Protein AF-0000000066775787 (afdb_homodimer)

Organism: Klebsiella pneumoniae subsp. pneumoniae (strain HS11286) (NCBI:txid1125630)

Foldseek 3Di:
DPPPPPLPAQEDDPDDWQEKEAAQFDHDHPVRINTDDPVSQCVQPKDWAWADDPVDPDTKIFIFHQVLSVCVSRRFDAQWKWWAAPVRQTDIGGPVCSVVFRKGFTCDIPPHGDDLVRLDNTWIDTNCVPDVVCVDPNNNSVGHGRTHYIYGD/DPPPPPLPAQEDDPDDWQEKEAAQFDHDHPVRINTDDPVSQCVQPKDWAWADDPVDPDTKIFIFHQVLSVCVSRRFDAQWKWWAAPVRQTDIGGPVCSVVFRKGFTCDIPPHGDDLVRLDNTWIDTNCVPDVVCVDDNNNSVGHGRTHYIYGD

pLDDT: mean 94.85, std 12.2, range [31.34, 98.94]

Structure (mmCIF, N/CA/C/O backbone):
data_AF-0000000066775787-model_v1
#
loop_
_entity.id
_entity.type
_entity.pdbx_description
1 polymer 'Oxidoreductase molybdopterin-binding domain-containing protein'
#
loop_
_atom_site.group_PDB
_atom_site.id
_atom_site.type_symbol
_atom_site.label_atom_id
_atom_site.label_alt_id
_atom_site.label_comp_id
_atom_site.label_asym_id
_atom_site.label_entity_id
_atom_site.label_seq_id
_atom_site.pdbx_PDB_ins_code
_atom_site.Cartn_x
_atom_site.Cartn_y
_atom_site.Cartn_z
_atom_site.occupancy
_atom_site.B_iso_or_equiv
_atom_site.auth_seq_id
_atom_site.auth_comp_id
_atom_site.auth_asym_id
_atom_site.auth_atom_id
_atom_site.pdbx_PDB_model_num
ATOM 1 N N . MET A 1 1 ? -12.773 33.594 37.312 1 31.34 1 MET A N 1
ATOM 2 C CA . MET A 1 1 ? -13.281 32.875 36.156 1 31.34 1 MET A CA 1
ATOM 3 C C . MET A 1 1 ? -12.164 32.625 35.156 1 31.34 1 MET A C 1
ATOM 5 O O . MET A 1 1 ? -11.5 33.562 34.719 1 31.34 1 MET A O 1
ATOM 9 N N . LEU A 1 2 ? -11.477 31.531 35.094 1 38.22 2 LEU A N 1
ATOM 10 C CA . LEU A 1 2 ? -10.336 31.281 34.219 1 38.22 2 LEU A CA 1
ATOM 11 C C . LEU A 1 2 ? -10.703 31.562 32.75 1 38.22 2 LEU A C 1
ATOM 13 O O . LEU A 1 2 ? -11.828 31.281 32.344 1 38.22 2 LEU A O 1
ATOM 17 N N . PRO A 1 3 ? -10.164 32.531 32.094 1 42.69 3 PRO A N 1
ATOM 18 C CA . PRO A 1 3 ? -10.555 32.75 30.703 1 42.69 3 PRO A CA 1
ATOM 19 C C . PRO A 1 3 ? -10.734 31.453 29.938 1 42.69 3 PRO A C 1
ATOM 21 O O . PRO A 1 3 ? -10.016 30.469 30.188 1 42.69 3 PRO A O 1
ATOM 24 N N . SER A 1 4 ? -11.945 30.984 29.719 1 42.44 4 SER A N 1
ATOM 25 C CA . SER A 1 4 ? -12.211 29.875 28.797 1 42.44 4 SER A CA 1
ATOM 26 C C . SER A 1 4 ? -11.336 29.969 27.562 1 42.44 4 SER A C 1
ATOM 28 O O . SER A 1 4 ? -11.359 30.984 26.844 1 42.44 4 SER A O 1
ATOM 30 N N . ALA A 1 5 ? -10.148 29.625 27.609 1 43.75 5 ALA A N 1
ATOM 31 C CA . ALA A 1 5 ? -9.344 29.531 26.391 1 43.75 5 ALA A CA 1
ATOM 32 C C . ALA A 1 5 ? -10.227 29.234 25.172 1 43.75 5 ALA A C 1
ATOM 34 O O . ALA A 1 5 ? -10.797 28.156 25.062 1 43.75 5 ALA A O 1
ATOM 35 N N . TYR A 1 6 ? -11.023 30.125 24.609 1 42.53 6 TYR A N 1
ATOM 36 C CA . TYR A 1 6 ? -11.773 30.031 23.359 1 42.53 6 TYR A CA 1
ATOM 37 C C . TYR A 1 6 ? -11.016 29.203 22.328 1 42.53 6 TYR A C 1
ATOM 39 O O . TYR A 1 6 ? -9.852 29.484 22.031 1 42.53 6 TYR A O 1
ATOM 47 N N . ALA A 1 7 ? -11.055 27.938 22.469 1 51.47 7 ALA A N 1
ATOM 48 C CA . ALA A 1 7 ? -10.516 27.125 21.375 1 51.47 7 ALA A CA 1
ATOM 49 C C . ALA A 1 7 ? -10.711 27.797 20.031 1 51.47 7 ALA A C 1
ATOM 51 O O . ALA A 1 7 ? -11.844 28.078 19.625 1 51.47 7 ALA A O 1
ATOM 52 N N . GLU A 1 8 ? -9.898 28.781 19.547 1 60.28 8 GLU A N 1
ATOM 53 C CA . GLU A 1 8 ? -10 29.516 18.297 1 60.28 8 GLU A CA 1
ATOM 54 C C . GLU A 1 8 ? -10.508 28.625 17.172 1 60.28 8 GLU A C 1
ATOM 56 O O . GLU A 1 8 ? -10.078 27.469 17.047 1 60.28 8 GLU A O 1
ATOM 61 N N . LYS A 1 9 ? -11.734 28.859 16.672 1 82.38 9 LYS A N 1
ATOM 62 C CA . LYS A 1 9 ? -12.398 28.219 15.539 1 82.38 9 LYS A CA 1
ATOM 63 C C . LYS A 1 9 ? -11.461 28.109 14.344 1 82.38 9 LYS A C 1
ATOM 65 O O . LYS A 1 9 ? -10.719 29.047 14.039 1 82.38 9 LYS A O 1
ATOM 70 N N . LEU A 1 10 ? -11.227 27.031 13.781 1 93.12 10 LEU A N 1
ATOM 71 C CA . LEU A 1 10 ? -10.445 26.828 12.562 1 93.12 10 LEU A CA 1
ATOM 72 C C . LEU A 1 10 ? -10.977 27.688 11.422 1 93.12 10 LEU A C 1
ATOM 74 O O . LEU A 1 10 ? -12.156 27.609 11.07 1 93.12 10 LEU A O 1
ATOM 78 N N . PRO A 1 11 ? -10.203 28.688 10.969 1 94.38 11 PRO A N 1
ATOM 79 C CA . PRO A 1 11 ? -10.695 29.562 9.898 1 94.38 11 PRO A CA 1
ATOM 80 C C . PRO A 1 11 ? -10.977 28.812 8.602 1 94.38 11 PRO A C 1
ATOM 82 O O . PRO A 1 11 ? -10.383 27.75 8.359 1 94.38 11 PRO A O 1
ATOM 85 N N . ALA A 1 12 ? -11.828 29.297 7.758 1 95.5 12 ALA A N 1
ATOM 86 C CA . ALA A 1 12 ? -12.047 28.734 6.426 1 95.5 12 ALA A CA 1
ATOM 87 C C . ALA A 1 12 ? -10.867 29.047 5.504 1 95.5 12 ALA A C 1
ATOM 89 O O . ALA A 1 12 ? -10.195 30.062 5.664 1 95.5 12 ALA A O 1
ATOM 90 N N . PRO A 1 13 ? -10.625 28.141 4.559 1 97.56 13 PRO A N 1
ATOM 91 C CA . PRO A 1 13 ? -9.539 28.453 3.625 1 97.56 13 PRO A CA 1
ATOM 92 C C . PRO A 1 13 ? -9.828 29.656 2.75 1 97.56 13 PRO A C 1
ATOM 94 O O . PRO A 1 13 ? -10.984 29.906 2.391 1 97.56 13 PRO A O 1
ATOM 97 N N . THR A 1 14 ? -8.82 30.391 2.445 1 96.81 14 THR A N 1
ATOM 98 C CA . THR A 1 14 ? -8.953 31.547 1.564 1 96.81 14 THR A CA 1
ATOM 99 C C . THR A 1 14 ? -8.414 31.234 0.172 1 96.81 14 THR A C 1
ATOM 101 O O . THR A 1 14 ? -8.781 31.891 -0.805 1 96.81 14 THR A O 1
ATOM 104 N N . GLY A 1 15 ? -7.484 30.297 0.086 1 97.56 15 GLY A N 1
ATOM 105 C CA . GLY A 1 15 ? -6.961 29.812 -1.183 1 97.56 15 GLY A CA 1
ATOM 106 C C . GLY A 1 15 ? -7.586 28.5 -1.622 1 97.56 15 GLY A C 1
ATOM 107 O O . GLY A 1 15 ? -8.633 28.109 -1.111 1 97.56 15 GLY A O 1
ATOM 108 N N . LYS A 1 16 ? -7.047 27.891 -2.611 1 97.5 16 LYS A N 1
ATOM 109 C CA . LYS A 1 16 ? -7.527 26.609 -3.119 1 97.5 16 LYS A CA 1
ATOM 110 C C . LYS A 1 16 ? -7.383 25.516 -2.066 1 97.5 16 LYS A C 1
ATOM 112 O O . LYS A 1 16 ? -6.293 25.297 -1.533 1 97.5 16 LYS A O 1
ATOM 117 N N . PRO A 1 17 ? -8.508 24.844 -1.787 1 98.56 17 PRO A N 1
ATOM 118 C CA . PRO A 1 17 ? -8.391 23.734 -0.835 1 98.56 17 PRO A CA 1
ATOM 119 C C . PRO A 1 17 ? -7.488 22.609 -1.343 1 98.56 17 PRO A C 1
ATOM 121 O O . PRO A 1 17 ? -7.547 22.25 -2.521 1 98.56 17 PRO A O 1
ATOM 124 N N . VAL A 1 18 ? -6.652 22.047 -0.409 1 98.62 18 VAL A N 1
ATOM 125 C CA . VAL A 1 18 ? -5.758 20.984 -0.831 1 98.62 18 VAL A CA 1
ATOM 126 C C . VAL A 1 18 ? -5.98 19.75 0.047 1 98.62 18 VAL A C 1
ATOM 128 O O . VAL A 1 18 ? -5.582 18.641 -0.316 1 98.62 18 VAL A O 1
ATOM 131 N N . LEU A 1 19 ? -6.617 19.891 1.215 1 98.88 19 LEU A N 1
ATOM 132 C CA . LEU A 1 19 ? -6.84 18.766 2.131 1 98.88 19 LEU A CA 1
ATOM 133 C C . LEU A 1 19 ? -8.18 18.922 2.842 1 98.88 19 LEU A C 1
ATOM 135 O O . LEU A 1 19 ? -8.523 20 3.311 1 98.88 19 LEU A O 1
ATOM 139 N N . THR A 1 20 ? -8.938 17.906 2.881 1 98.94 20 THR A N 1
ATOM 140 C CA . THR A 1 20 ? -10.164 17.844 3.664 1 98.94 20 THR A CA 1
ATOM 141 C C . THR A 1 20 ? -10.094 16.719 4.699 1 98.94 20 THR A C 1
ATOM 143 O O . THR A 1 20 ? -9.75 15.586 4.371 1 98.94 20 THR A O 1
ATOM 146 N N . ILE A 1 21 ? -10.312 17.016 5.934 1 98.94 21 ILE A N 1
ATOM 147 C CA . ILE A 1 21 ? -10.352 16.047 7.02 1 98.94 21 ILE A CA 1
ATOM 148 C C . ILE A 1 21 ? -11.766 15.961 7.594 1 98.94 21 ILE A C 1
ATOM 150 O O . ILE A 1 21 ? -12.406 16.984 7.824 1 98.94 21 ILE A O 1
ATOM 154 N N . SER A 1 22 ? -12.273 14.812 7.797 1 98.88 22 SER A N 1
ATOM 155 C CA . SER A 1 22 ? -13.617 14.594 8.336 1 98.88 22 SER A CA 1
ATOM 156 C C . SER A 1 22 ? -13.641 13.406 9.297 1 98.88 22 SER A C 1
ATOM 158 O O . SER A 1 22 ? -12.586 12.859 9.641 1 98.88 22 SER A O 1
ATOM 160 N N . GLY A 1 23 ? -14.828 13.016 9.734 1 98.81 23 GLY A N 1
ATOM 161 C CA . GLY A 1 23 ? -14.969 11.914 10.672 1 98.81 23 GLY A CA 1
ATOM 162 C C . GLY A 1 23 ? -14.938 12.352 12.125 1 98.81 23 GLY A C 1
ATOM 163 O O . GLY A 1 23 ? -15.609 13.32 12.492 1 98.81 23 GLY A O 1
ATOM 164 N N . LYS A 1 24 ? -14.195 11.602 12.969 1 98.75 24 LYS A N 1
ATOM 165 C CA . LYS A 1 24 ? -14.148 11.859 14.406 1 98.75 24 LYS A CA 1
ATOM 166 C C . LYS A 1 24 ? -13.172 12.984 14.727 1 98.75 24 LYS A C 1
ATOM 168 O O . LYS A 1 24 ? -12.125 12.758 15.336 1 98.75 24 LYS A O 1
ATOM 173 N N . ILE A 1 25 ? -13.609 14.195 14.406 1 98.5 25 ILE A N 1
ATOM 174 C CA . ILE A 1 25 ? -12.805 15.383 14.68 1 98.5 25 ILE A CA 1
ATOM 175 C C . ILE A 1 25 ? -13.625 16.375 15.492 1 98.5 25 ILE A C 1
ATOM 177 O O . ILE A 1 25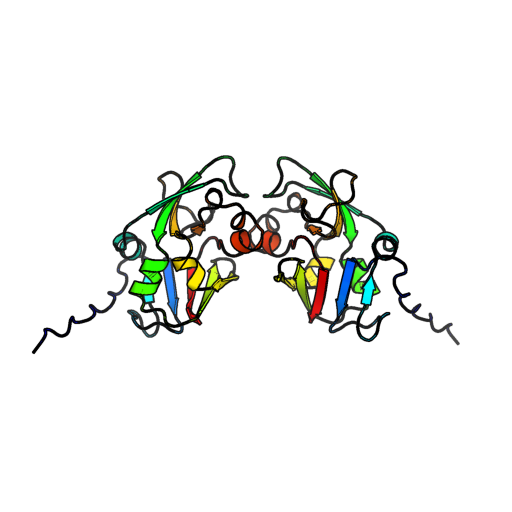 ? -14.859 16.344 15.469 1 98.5 25 ILE A O 1
ATOM 181 N N . GLY A 1 26 ? -12.875 17.266 16.156 1 97.75 26 GLY A N 1
ATOM 182 C CA . GLY A 1 26 ? -13.547 18.188 17.047 1 97.75 26 GLY A CA 1
ATOM 183 C C . GLY A 1 26 ? -13.57 19.609 16.516 1 97.75 26 GLY A C 1
ATOM 184 O O . GLY A 1 26 ? -14.383 20.438 16.953 1 97.75 26 GLY A O 1
ATOM 185 N N . ASN A 1 27 ? -12.656 19.938 15.602 1 98 27 ASN A N 1
ATOM 186 C CA . ASN A 1 27 ? -12.547 21.297 15.055 1 98 27 ASN A CA 1
ATOM 187 C C . ASN A 1 27 ? -12.82 21.312 13.555 1 98 27 ASN A C 1
ATOM 189 O O . ASN A 1 27 ? -12.141 20.625 12.789 1 98 27 ASN A O 1
ATOM 193 N N . MET A 1 28 ? -13.844 21.953 13.164 1 97.31 28 MET A N 1
ATOM 194 C CA . MET A 1 28 ? -14.266 22.062 11.773 1 97.31 28 MET A CA 1
ATOM 195 C C . MET A 1 28 ? -14.336 23.516 11.336 1 97.31 28 MET A C 1
ATOM 197 O O . MET A 1 28 ? -14.383 24.422 12.172 1 97.31 28 MET A O 1
ATOM 201 N N . ASN A 1 29 ? -14.305 23.703 9.969 1 98.06 29 ASN A N 1
ATOM 202 C CA . ASN A 1 29 ? -14.391 25.078 9.492 1 98.06 29 ASN A CA 1
ATOM 203 C C . ASN A 1 29 ? -15.297 25.188 8.266 1 98.06 29 ASN A C 1
ATOM 205 O O . ASN A 1 29 ? -15.656 26.281 7.852 1 98.06 29 ASN A O 1
ATOM 209 N N . VAL A 1 30 ? -15.641 24.078 7.688 1 96.88 30 VAL A N 1
ATOM 210 C CA . VAL A 1 30 ? -16.609 24.031 6.598 1 96.88 30 VAL A CA 1
ATOM 211 C C . VAL A 1 30 ? -17.578 22.875 6.836 1 96.88 30 VAL A C 1
ATOM 213 O O . VAL A 1 30 ? -17.266 21.719 6.578 1 96.88 30 VAL A O 1
ATOM 216 N N . GLY A 1 31 ? -18.75 23.234 7.301 1 96.12 31 GLY A N 1
ATOM 217 C CA . GLY A 1 31 ? -19.688 22.172 7.648 1 96.12 31 GLY A CA 1
ATOM 218 C C . GLY A 1 31 ? -19.141 21.219 8.688 1 96.12 31 GLY A C 1
ATOM 219 O O . GLY A 1 31 ? -18.703 21.625 9.766 1 96.12 31 GLY A O 1
ATOM 220 N N . ASP A 1 32 ? -19.141 20 8.359 1 97.38 32 ASP A N 1
ATOM 221 C CA . ASP A 1 32 ? -18.656 18.969 9.266 1 97.38 32 ASP A CA 1
ATOM 222 C C . ASP A 1 32 ? -17.234 18.531 8.914 1 97.38 32 ASP A C 1
ATOM 224 O O . ASP A 1 32 ? -16.812 17.438 9.266 1 97.38 32 ASP A O 1
ATOM 228 N N . LYS A 1 33 ? -16.609 19.406 8.227 1 98.62 33 LYS A N 1
ATOM 229 C CA . LYS A 1 33 ? -15.258 19.078 7.758 1 98.62 33 LYS A CA 1
ATOM 230 C C . LYS A 1 33 ? -14.258 20.141 8.188 1 98.62 33 LYS A C 1
ATOM 232 O O . LYS A 1 33 ? -14.641 21.266 8.547 1 98.62 33 LYS A O 1
ATOM 237 N N . ALA A 1 34 ? -13.023 19.75 8.273 1 98.81 34 ALA A N 1
ATOM 238 C CA . ALA A 1 34 ? -11.891 20.672 8.32 1 98.81 34 ALA A CA 1
ATOM 239 C C . ALA A 1 34 ? -11.195 20.75 6.965 1 98.81 34 ALA A C 1
ATOM 241 O O . ALA A 1 34 ? -10.656 19.766 6.477 1 98.81 34 ALA A O 1
ATOM 242 N N . VAL A 1 35 ? -11.234 21.891 6.367 1 98.88 35 VAL A N 1
ATOM 243 C CA . VAL A 1 35 ? -10.711 22.094 5.023 1 98.88 35 VAL A CA 1
ATOM 244 C C . VAL A 1 35 ? -9.492 23.031 5.078 1 98.88 35 VAL A C 1
ATOM 246 O O . VAL A 1 35 ? -9.516 24.047 5.773 1 98.88 35 VAL A O 1
ATOM 249 N N . PHE A 1 36 ? -8.414 22.625 4.363 1 98.88 36 PHE A N 1
ATOM 250 C CA . PHE A 1 36 ? -7.164 23.375 4.465 1 98.88 36 PHE A CA 1
ATOM 251 C C . PHE A 1 36 ? -6.656 23.766 3.082 1 98.88 36 PHE A C 1
ATOM 253 O O . PHE A 1 36 ? -6.684 22.953 2.15 1 98.88 36 PHE A O 1
ATOM 260 N N . ASP A 1 37 ? -6.266 25.016 2.975 1 98.5 37 ASP A N 1
ATOM 261 C CA . ASP A 1 37 ? -5.387 25.406 1.874 1 98.5 37 ASP A CA 1
ATOM 262 C C . ASP A 1 37 ? -3.922 25.328 2.293 1 98.5 37 ASP A C 1
ATOM 264 O O . ASP A 1 37 ? -3.613 25.016 3.441 1 98.5 37 ASP A O 1
ATOM 268 N N . LEU A 1 38 ? -3.031 25.547 1.381 1 98.12 38 LEU A N 1
ATOM 269 C CA . LEU A 1 38 ? -1.605 25.375 1.636 1 98.12 38 LEU A CA 1
ATOM 270 C C . LEU A 1 38 ? -1.137 26.297 2.75 1 98.12 38 LEU A C 1
ATOM 272 O O . LEU A 1 38 ? -0.372 25.891 3.625 1 98.12 38 LEU A O 1
ATOM 276 N N . ALA A 1 39 ? -1.548 27.547 2.734 1 97.56 39 ALA A N 1
ATOM 277 C CA . ALA A 1 39 ? -1.124 28.547 3.715 1 97.56 39 ALA A CA 1
ATOM 278 C C . ALA A 1 39 ? -1.525 28.141 5.129 1 97.56 39 ALA A C 1
ATOM 280 O O . ALA A 1 39 ? -0.754 28.312 6.074 1 97.56 39 ALA A O 1
ATOM 281 N N . MET A 1 40 ? -2.711 27.609 5.266 1 98 40 MET A N 1
ATOM 282 C CA . MET A 1 40 ? -3.199 27.141 6.559 1 98 40 MET A CA 1
ATOM 283 C C . MET A 1 40 ? -2.318 26.031 7.105 1 98 40 MET A C 1
ATOM 285 O O . MET A 1 40 ? -1.993 26 8.289 1 98 40 MET A O 1
ATOM 289 N N . LEU A 1 41 ? -1.945 25.078 6.234 1 98.56 41 LEU A N 1
ATOM 290 C CA . LEU A 1 41 ? -1.101 23.969 6.656 1 98.56 41 LEU A CA 1
ATOM 291 C C . LEU A 1 41 ? 0.272 24.469 7.098 1 98.56 41 LEU A C 1
ATOM 293 O O . LEU A 1 41 ? 0.771 24.062 8.156 1 98.56 41 LEU A O 1
ATOM 297 N N . GLU A 1 42 ? 0.83 25.344 6.379 1 98.06 42 GLU A N 1
ATOM 298 C CA . GLU A 1 42 ? 2.174 25.844 6.664 1 98.06 42 GLU A CA 1
ATOM 299 C C . GLU A 1 42 ? 2.225 26.562 8.008 1 98.06 42 GLU A C 1
ATOM 301 O O . GLU A 1 42 ? 3.264 26.594 8.672 1 98.06 42 GLU A O 1
ATOM 306 N N . LYS A 1 43 ? 1.14 27.109 8.406 1 96.94 43 LYS A N 1
ATOM 307 C CA . LYS A 1 43 ? 1.069 27.844 9.656 1 96.94 43 LYS A CA 1
ATOM 308 C C . LYS A 1 43 ? 1.285 26.922 10.852 1 96.94 43 LYS A C 1
ATOM 310 O O . LYS A 1 43 ? 1.572 27.391 11.961 1 96.94 43 LYS A O 1
ATOM 315 N N . LEU A 1 44 ? 1.147 25.625 10.602 1 97.12 44 LEU A N 1
ATOM 316 C CA . LEU A 1 44 ? 1.312 24.656 11.68 1 97.12 44 LEU A CA 1
ATOM 317 C C . LEU A 1 44 ? 2.787 24.469 12.008 1 97.12 44 LEU A C 1
ATOM 319 O O . LEU A 1 44 ? 3.123 23.844 13.023 1 97.12 44 LEU A O 1
ATOM 323 N N . GLY A 1 45 ? 3.697 25.016 11.133 1 98 45 GLY A N 1
ATOM 324 C CA . GLY A 1 45 ? 5.125 24.844 11.328 1 98 45 GLY A CA 1
ATOM 325 C C . GLY A 1 45 ? 5.699 23.703 10.5 1 98 45 GLY A C 1
ATOM 326 O O . GLY A 1 45 ? 5.328 22.547 10.695 1 98 45 GLY A O 1
ATOM 327 N N . MET A 1 46 ? 6.605 24.047 9.688 1 98.31 46 MET A N 1
ATOM 328 C CA . MET A 1 46 ? 7.203 23.062 8.789 1 98.31 46 MET A CA 1
ATOM 329 C C . MET A 1 46 ? 8.328 22.297 9.477 1 98.31 46 MET A C 1
ATOM 331 O O . MET A 1 46 ? 9.055 22.875 10.305 1 98.31 46 MET A O 1
ATOM 335 N N . LYS A 1 47 ? 8.398 21.031 9.188 1 98.75 47 LYS A N 1
ATOM 336 C CA . LYS A 1 47 ? 9.508 20.188 9.578 1 98.75 47 LYS A CA 1
ATOM 337 C C . LYS A 1 47 ? 10.133 19.5 8.367 1 98.75 47 LYS A C 1
ATOM 339 O O . LYS A 1 47 ? 9.492 19.391 7.316 1 98.75 47 LYS A O 1
ATOM 344 N N . THR A 1 48 ? 11.367 19.078 8.578 1 98.75 48 THR A N 1
ATOM 345 C CA . THR A 1 48 ? 12.117 18.484 7.48 1 98.75 48 THR A CA 1
ATOM 346 C C . THR A 1 48 ? 12.438 17.031 7.773 1 98.75 48 THR A C 1
ATOM 348 O O . THR A 1 48 ? 12.812 16.672 8.898 1 98.75 48 THR A O 1
ATOM 351 N N . ILE A 1 49 ? 12.219 16.172 6.789 1 98.69 49 ILE A N 1
ATOM 352 C CA . ILE A 1 49 ? 12.719 14.805 6.789 1 98.69 49 ILE A CA 1
ATOM 353 C C . ILE A 1 49 ? 13.633 14.586 5.59 1 98.69 49 ILE A C 1
ATOM 355 O O . ILE A 1 49 ? 13.266 14.891 4.453 1 98.69 49 ILE A O 1
ATOM 359 N N . GLU A 1 50 ? 14.805 14.234 5.867 1 98.56 50 GLU A N 1
ATOM 360 C CA . GLU A 1 50 ? 15.688 13.734 4.82 1 98.56 50 GLU A CA 1
ATOM 361 C C . GLU A 1 50 ? 15.812 12.219 4.883 1 98.56 50 GLU A C 1
ATOM 363 O O . GLU A 1 50 ? 16.25 11.664 5.902 1 98.56 50 GLU A O 1
ATOM 368 N N . THR A 1 51 ? 15.422 11.586 3.852 1 98.44 51 THR A N 1
ATOM 369 C CA . THR A 1 51 ? 15.359 10.133 3.906 1 98.44 51 THR A CA 1
ATOM 370 C C . THR A 1 51 ? 15.492 9.531 2.51 1 98.44 51 THR A C 1
ATOM 372 O O . THR A 1 51 ? 15.258 10.211 1.511 1 98.44 51 THR A O 1
ATOM 375 N N . THR A 1 52 ? 15.953 8.32 2.369 1 97 52 THR A N 1
ATOM 376 C CA . THR A 1 52 ? 15.797 7.523 1.156 1 97 52 THR A CA 1
ATOM 377 C C . THR A 1 52 ? 14.375 6.984 1.042 1 97 52 THR A C 1
ATOM 379 O O . THR A 1 52 ? 13.664 6.883 2.043 1 97 52 THR A O 1
ATOM 382 N N . THR A 1 53 ? 13.906 6.801 -0.162 1 95.94 53 THR A N 1
ATOM 383 C CA . THR A 1 53 ? 12.617 6.191 -0.466 1 95.94 53 THR A CA 1
ATOM 384 C C . THR A 1 53 ? 12.766 5.113 -1.533 1 95.94 53 THR A C 1
ATOM 386 O O . THR A 1 53 ? 13.766 5.082 -2.258 1 95.94 53 THR A O 1
ATOM 389 N N . PRO A 1 54 ? 11.781 4.246 -1.613 1 94.31 54 PRO A N 1
ATOM 390 C CA . PRO A 1 54 ? 11.852 3.279 -2.713 1 94.31 54 PRO A CA 1
ATOM 391 C C . PRO A 1 54 ? 11.617 3.924 -4.078 1 94.31 54 PRO A C 1
ATOM 393 O O . PRO A 1 54 ? 11.898 3.307 -5.109 1 94.31 54 PRO A O 1
ATOM 396 N N . TRP A 1 55 ? 11.164 5.18 -4.109 1 92.81 55 TRP A N 1
ATOM 397 C CA . TRP A 1 55 ? 10.602 5.734 -5.336 1 92.81 55 TRP A CA 1
ATOM 398 C C . TRP A 1 55 ? 11.555 6.75 -5.961 1 92.81 55 TRP A C 1
ATOM 400 O O . TRP A 1 55 ? 11.391 7.133 -7.121 1 92.81 55 TRP A O 1
ATOM 410 N N . TYR A 1 56 ? 12.5 7.219 -5.176 1 92.31 56 TYR A N 1
ATOM 411 C CA . TYR A 1 56 ? 13.461 8.203 -5.664 1 92.31 56 TYR A CA 1
ATOM 412 C C . TYR A 1 56 ? 14.891 7.699 -5.488 1 92.31 56 TYR A C 1
ATOM 414 O O . TYR A 1 56 ? 15.164 6.891 -4.598 1 92.31 56 TYR A O 1
ATOM 422 N N . THR A 1 57 ? 15.742 8.188 -6.379 1 90.56 57 THR A N 1
ATOM 423 C CA . THR A 1 57 ? 17.156 7.855 -6.258 1 90.56 57 THR A CA 1
ATOM 424 C C . THR A 1 57 ? 17.828 8.734 -5.215 1 90.56 57 THR A C 1
ATOM 426 O O . THR A 1 57 ? 17.656 9.953 -5.211 1 90.56 57 THR A O 1
ATOM 429 N N . GLY A 1 58 ? 18.531 8.094 -4.293 1 92.94 58 GLY A N 1
ATOM 430 C CA . GLY A 1 58 ? 19.266 8.836 -3.285 1 92.94 58 GLY A CA 1
ATOM 431 C C . GLY A 1 58 ? 18.391 9.383 -2.178 1 92.94 58 GLY A C 1
ATOM 432 O O . GLY A 1 58 ? 17.219 9.023 -2.07 1 92.94 58 GLY A O 1
ATOM 433 N N . LYS A 1 59 ? 19.031 10.156 -1.312 1 96.81 59 LYS A N 1
ATOM 434 C CA . LYS A 1 59 ? 18.297 10.805 -0.225 1 96.81 59 LYS A CA 1
ATOM 435 C C . LYS A 1 59 ? 17.531 12.023 -0.728 1 96.81 59 LYS A C 1
ATOM 437 O O . LYS A 1 59 ? 18.047 12.805 -1.532 1 96.81 59 LYS A O 1
ATOM 442 N N . VAL A 1 60 ? 16.328 12.188 -0.28 1 97.94 60 VAL A N 1
ATOM 443 C CA . VAL A 1 60 ? 15.469 13.289 -0.68 1 97.94 60 VAL A CA 1
ATOM 444 C C . VAL A 1 60 ? 15.062 14.102 0.547 1 97.94 60 VAL A C 1
ATOM 446 O O . VAL A 1 60 ? 14.828 13.547 1.622 1 97.94 60 VAL A O 1
ATOM 449 N N . ARG A 1 61 ? 15.016 15.391 0.354 1 98.69 61 ARG A N 1
ATOM 450 C CA . ARG A 1 61 ? 14.555 16.281 1.412 1 98.69 61 ARG A CA 1
ATOM 451 C C . ARG A 1 61 ? 13.07 16.594 1.25 1 98.69 61 ARG A C 1
ATOM 453 O O . ARG A 1 61 ? 12.648 17.094 0.205 1 98.69 61 ARG A O 1
ATOM 460 N N . PHE A 1 62 ? 12.32 16.344 2.242 1 98.81 62 PHE A N 1
ATOM 461 C CA . PHE A 1 62 ? 10.898 16.688 2.281 1 98.81 62 PHE A CA 1
ATOM 462 C C . PHE A 1 62 ? 10.625 17.719 3.375 1 98.81 62 PHE A C 1
ATOM 464 O O . PHE A 1 62 ? 11.133 17.594 4.492 1 98.81 62 PHE A O 1
ATOM 471 N N . ASP A 1 63 ? 9.906 18.688 3.027 1 98.88 63 ASP A N 1
ATOM 472 C CA . ASP A 1 63 ? 9.43 19.672 3.996 1 98.88 63 ASP A CA 1
ATOM 473 C C . ASP A 1 63 ? 7.906 19.641 4.105 1 98.88 63 ASP A C 1
ATOM 475 O O . ASP A 1 63 ? 7.207 19.641 3.09 1 98.88 63 ASP A O 1
ATOM 479 N N . GLY A 1 64 ? 7.438 19.547 5.312 1 98.88 64 GLY A N 1
ATOM 480 C CA . GLY A 1 64 ? 6 19.484 5.52 1 98.88 64 GLY A CA 1
ATOM 481 C C . GLY A 1 64 ? 5.598 19.703 6.965 1 98.88 64 GLY A C 1
ATOM 482 O O . GLY A 1 64 ? 6.387 20.203 7.77 1 98.88 64 GLY A O 1
ATOM 483 N N . ILE A 1 65 ? 4.375 19.5 7.285 1 98.88 65 ILE A N 1
ATOM 484 C CA . ILE A 1 65 ? 3.848 19.75 8.625 1 98.88 65 ILE A CA 1
ATOM 485 C C . ILE A 1 65 ? 3.74 18.438 9.383 1 98.88 65 ILE A C 1
ATOM 487 O O . ILE A 1 65 ? 3.404 17.406 8.805 1 98.88 65 ILE A O 1
ATOM 491 N N . PRO A 1 66 ? 4.09 18.438 10.68 1 98.88 66 PRO A N 1
ATOM 492 C CA . PRO A 1 66 ? 3.896 17.219 11.469 1 98.88 66 PRO A CA 1
ATOM 493 C C . PRO A 1 66 ? 2.436 16.766 11.508 1 98.88 66 PRO A C 1
ATOM 495 O O . PRO A 1 66 ? 1.548 17.578 11.797 1 98.88 66 PRO A O 1
ATOM 498 N N . LEU A 1 67 ? 2.209 15.523 11.266 1 98.94 67 LEU A N 1
ATOM 499 C CA . LEU A 1 67 ? 0.835 15.031 11.266 1 98.94 67 LEU A CA 1
ATOM 500 C C . LEU A 1 67 ? 0.27 14.984 12.68 1 98.94 67 LEU A C 1
ATOM 502 O O . LEU A 1 67 ? -0.939 15.125 12.875 1 98.94 67 LEU A O 1
ATOM 506 N N . SER A 1 68 ? 1.149 14.828 13.688 1 98.81 68 SER A N 1
ATOM 507 C CA . SER A 1 68 ? 0.684 14.914 15.062 1 98.81 68 SER A CA 1
ATOM 508 C C . SER A 1 68 ? 0.046 16.266 15.352 1 98.81 68 SER A C 1
ATOM 510 O O . SER A 1 68 ? -1.021 16.344 15.961 1 98.81 68 SER A O 1
ATOM 512 N N . LYS A 1 69 ? 0.658 17.344 14.883 1 98.62 69 LYS A N 1
ATOM 513 C CA . LYS A 1 69 ? 0.126 18.672 15.094 1 98.62 69 LYS A CA 1
ATOM 514 C C . LYS A 1 69 ? -1.194 18.875 14.352 1 98.62 69 LYS A C 1
ATOM 516 O O . LYS A 1 69 ? -2.107 19.531 14.859 1 98.62 69 LYS A O 1
ATOM 521 N N . LEU A 1 70 ? -1.233 18.344 13.133 1 98.81 70 LEU A N 1
ATOM 522 C CA . LEU A 1 70 ? -2.473 18.438 12.367 1 98.81 70 LEU A CA 1
ATOM 523 C C . LEU A 1 70 ? -3.611 17.719 13.094 1 98.81 70 LEU A C 1
ATOM 525 O O . LEU A 1 70 ? -4.727 18.234 13.164 1 98.81 70 LEU A O 1
ATOM 529 N N . MET A 1 71 ? -3.303 16.516 13.617 1 98.75 71 MET A N 1
ATOM 530 C CA . MET A 1 71 ? -4.312 15.781 14.367 1 98.75 71 MET A CA 1
ATOM 531 C C . MET A 1 71 ? -4.762 16.562 15.602 1 98.75 71 MET A C 1
ATOM 533 O O . MET A 1 71 ? -5.953 16.625 15.898 1 98.75 71 MET A O 1
ATOM 537 N N . ASP A 1 72 ? -3.785 17.172 16.281 1 98.44 72 ASP A N 1
ATOM 538 C CA . ASP A 1 72 ? -4.121 18 17.438 1 98.44 72 ASP A CA 1
ATOM 539 C C . ASP A 1 72 ? -5 19.172 17.031 1 98.44 72 ASP A C 1
ATOM 541 O O . ASP A 1 72 ? -5.984 19.484 17.719 1 98.44 72 ASP A O 1
ATOM 545 N N . LEU A 1 73 ? -4.633 19.781 15.961 1 98.31 73 LEU A N 1
ATOM 546 C CA . LEU A 1 73 ? -5.336 20.969 15.516 1 98.31 73 LEU A CA 1
ATOM 547 C C . LEU A 1 73 ? -6.801 20.656 15.219 1 98.31 73 LEU A C 1
ATOM 549 O O . LEU A 1 73 ? -7.691 21.422 15.602 1 98.31 73 LEU A O 1
ATOM 553 N N . VAL A 1 74 ? -7.035 19.5 14.57 1 98.38 74 VAL A N 1
ATOM 554 C CA . VAL A 1 74 ? -8.406 19.203 14.156 1 98.38 74 VAL A CA 1
ATOM 555 C C . VAL A 1 74 ? -9.148 18.516 15.297 1 98.38 74 VAL A C 1
ATOM 557 O O . VAL A 1 74 ? -10.344 18.234 15.188 1 98.38 74 VAL A O 1
ATOM 560 N N . GLY A 1 75 ? -8.445 18.25 16.391 1 98.31 75 GLY A N 1
ATOM 561 C CA . GLY A 1 75 ? -9.07 17.578 17.516 1 98.31 75 GLY A CA 1
ATOM 562 C C . GLY A 1 75 ? -9.484 16.156 17.188 1 98.31 75 GLY A C 1
ATOM 563 O O . GLY A 1 75 ? -10.617 15.75 17.48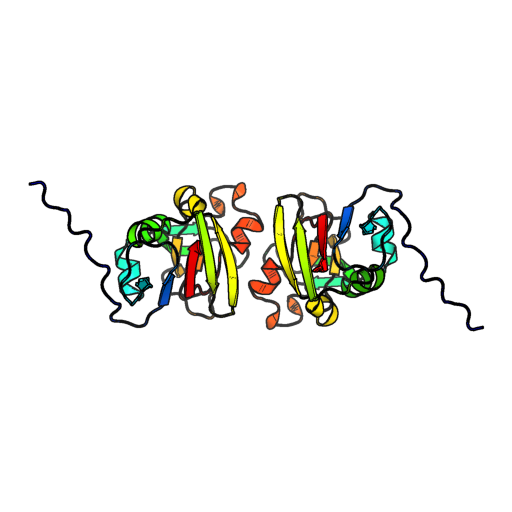4 1 98.31 75 GLY A O 1
ATOM 564 N N . ALA A 1 76 ? -8.555 15.391 16.578 1 98.62 76 ALA A N 1
ATOM 565 C CA . ALA A 1 76 ? -8.844 14.016 16.172 1 98.62 76 ALA A CA 1
ATOM 566 C C . ALA A 1 76 ? -9.109 13.133 17.391 1 98.62 76 ALA A C 1
ATOM 568 O O . ALA A 1 76 ? -8.359 13.156 18.359 1 98.62 76 ALA A O 1
ATOM 569 N N . LYS A 1 77 ? -10.18 12.312 17.312 1 98.12 77 LYS A N 1
ATOM 570 C CA . LYS A 1 77 ? -10.562 11.438 18.422 1 98.12 77 LYS A CA 1
ATOM 571 C C . LYS A 1 77 ? -10.633 9.984 17.984 1 98.12 77 LYS A C 1
ATOM 573 O O . LYS A 1 77 ? -10.914 9.094 18.781 1 98.12 77 LYS A O 1
ATOM 578 N N . GLY A 1 78 ? -10.391 9.711 16.766 1 98.5 78 GLY A N 1
ATOM 579 C CA . GLY A 1 78 ? -10.406 8.344 16.266 1 98.5 78 GLY A CA 1
ATOM 580 C C . GLY A 1 78 ? -9.102 7.605 16.484 1 98.5 78 GLY A C 1
ATOM 581 O O . GLY A 1 78 ? -8.164 8.156 17.078 1 98.5 78 GLY A O 1
ATOM 582 N N . THR A 1 79 ? -9.031 6.336 16.094 1 98.75 79 THR A N 1
ATOM 583 C CA . THR A 1 79 ? -7.844 5.516 16.297 1 98.75 79 THR A CA 1
ATOM 584 C C . THR A 1 79 ? -7.125 5.285 14.961 1 98.75 79 THR A C 1
ATOM 586 O O . THR A 1 79 ? -5.98 4.832 14.938 1 98.75 79 THR A O 1
ATOM 589 N N . SER A 1 80 ? -7.859 5.578 13.859 1 98.88 80 SER A N 1
ATOM 590 C CA . SER A 1 80 ? -7.258 5.418 12.539 1 98.88 80 SER A CA 1
ATOM 591 C C . SER A 1 80 ? -7.672 6.543 11.602 1 98.88 80 SER A C 1
ATOM 593 O O . SER A 1 80 ? -8.664 7.234 11.852 1 98.88 80 SER A O 1
ATOM 595 N N . ALA A 1 81 ? -6.848 6.781 10.617 1 98.94 81 ALA A N 1
ATOM 596 C CA . ALA A 1 81 ? -7.133 7.703 9.523 1 98.94 81 ALA A CA 1
ATOM 597 C C . ALA A 1 81 ? -7.23 6.961 8.195 1 98.94 81 ALA A C 1
ATOM 599 O O . ALA A 1 81 ? -6.273 6.305 7.77 1 98.94 81 ALA A O 1
ATOM 600 N N . ARG A 1 82 ? -8.398 6.957 7.59 1 98.94 82 ARG A N 1
ATOM 601 C CA . ARG A 1 82 ? -8.508 6.547 6.191 1 98.94 82 ARG A CA 1
ATOM 602 C C . ARG A 1 82 ? -8.078 7.668 5.254 1 98.94 82 ARG A C 1
ATOM 604 O O . ARG A 1 82 ? -8.742 8.703 5.176 1 98.94 82 ARG A O 1
ATOM 611 N N . VAL A 1 83 ? -6.996 7.453 4.535 1 98.94 83 VAL A N 1
ATOM 612 C CA . VAL A 1 83 ? -6.395 8.484 3.693 1 98.94 83 VAL A CA 1
ATOM 613 C C . VAL A 1 83 ? -6.719 8.203 2.227 1 98.94 83 VAL A C 1
ATOM 615 O O . VAL A 1 83 ? -6.547 7.082 1.747 1 98.94 83 VAL A O 1
ATOM 618 N N . LEU A 1 84 ? -7.219 9.172 1.539 1 98.81 84 LEU A N 1
ATOM 619 C CA . LEU A 1 84 ? -7.57 9.047 0.128 1 98.81 84 LEU A CA 1
ATOM 620 C C . LEU A 1 84 ? -6.723 9.992 -0.725 1 98.81 84 LEU A C 1
ATOM 622 O O . LEU A 1 84 ? -6.52 11.148 -0.361 1 98.81 84 LEU A O 1
ATOM 626 N N . ALA A 1 85 ? -6.203 9.438 -1.806 1 98.69 85 ALA A N 1
ATOM 627 C CA . ALA A 1 85 ? -5.41 10.211 -2.762 1 98.69 85 ALA A CA 1
ATOM 628 C C . ALA A 1 85 ? -6.262 10.648 -3.949 1 98.69 85 ALA A C 1
ATOM 630 O O . ALA A 1 85 ? -7.438 10.281 -4.047 1 98.69 85 ALA A O 1
ATOM 631 N N . LEU A 1 86 ? -5.691 11.484 -4.816 1 97.69 86 LEU A N 1
ATOM 632 C CA . LEU A 1 86 ? -6.371 12.039 -5.984 1 97.69 86 LEU A CA 1
ATOM 633 C C . LEU A 1 86 ? -6.758 10.93 -6.961 1 97.69 86 LEU A C 1
ATOM 635 O O . LEU A 1 86 ? -7.715 11.078 -7.723 1 97.69 86 LEU A O 1
ATOM 639 N N . ASN A 1 87 ? -6.027 9.781 -6.957 1 95.19 87 ASN A N 1
ATOM 640 C CA . ASN A 1 87 ? -6.297 8.688 -7.883 1 95.19 87 ASN A CA 1
ATOM 641 C C . ASN A 1 87 ? -7.102 7.574 -7.211 1 95.19 87 ASN A C 1
ATOM 643 O O . ASN A 1 87 ? -7.027 6.418 -7.629 1 95.19 87 ASN A O 1
ATOM 647 N N . ASP A 1 88 ? -7.648 7.797 -6.07 1 93.75 88 ASP A N 1
ATOM 648 C CA . ASP A 1 88 ? -8.547 6.926 -5.324 1 93.75 88 ASP A CA 1
ATOM 649 C C . ASP A 1 88 ? -7.773 5.859 -4.551 1 93.75 88 ASP A C 1
ATOM 651 O O . ASP A 1 88 ? -8.367 4.918 -4.02 1 93.75 88 ASP A O 1
ATOM 655 N N . TYR A 1 89 ? -6.426 5.992 -4.637 1 97.81 89 TYR A N 1
ATOM 656 C CA . TYR A 1 89 ? -5.688 5.172 -3.682 1 97.81 89 TYR A CA 1
ATOM 657 C C . TYR A 1 89 ? -6.164 5.43 -2.258 1 97.81 89 TYR A C 1
ATOM 659 O O . TYR A 1 89 ? -6.398 6.578 -1.872 1 97.81 89 TYR A O 1
ATOM 667 N N . THR A 1 90 ? -6.367 4.359 -1.538 1 98.31 90 THR A N 1
ATOM 668 C CA . THR A 1 90 ? -6.82 4.473 -0.156 1 98.31 90 THR A CA 1
ATOM 669 C C . THR A 1 90 ? -5.977 3.596 0.764 1 98.31 90 THR A C 1
ATOM 671 O O . THR A 1 90 ? -5.652 2.455 0.421 1 98.31 90 THR A O 1
ATOM 674 N N . THR A 1 91 ? -5.621 4.145 1.903 1 98.5 91 THR A N 1
ATOM 675 C CA . THR A 1 91 ? -4.922 3.383 2.93 1 98.5 91 THR A CA 1
ATOM 676 C C . THR A 1 91 ? -5.41 3.773 4.32 1 98.5 91 THR A C 1
ATOM 678 O O . THR A 1 91 ? -6.062 4.805 4.488 1 98.5 91 THR A O 1
ATOM 681 N N . ILE A 1 92 ? -5.156 2.895 5.273 1 98.56 92 ILE A N 1
ATOM 682 C CA . ILE A 1 92 ? -5.508 3.148 6.668 1 98.56 92 ILE A CA 1
ATOM 683 C C . ILE A 1 92 ? -4.234 3.287 7.5 1 98.56 92 ILE A C 1
ATOM 685 O O . ILE A 1 92 ? -3.354 2.424 7.449 1 98.56 92 ILE A O 1
ATOM 689 N N . ILE A 1 93 ? -4.125 4.398 8.203 1 98.88 93 ILE A N 1
ATOM 690 C CA . ILE A 1 93 ? -2.977 4.664 9.062 1 98.88 93 ILE A CA 1
ATOM 691 C C . ILE A 1 93 ? -3.434 4.766 10.516 1 98.88 93 ILE A C 1
ATOM 693 O O . ILE A 1 93 ? -4.348 5.535 10.836 1 98.88 93 ILE A O 1
ATOM 697 N N . PRO A 1 94 ? -2.83 3.969 11.438 1 98.81 94 PRO A N 1
ATOM 698 C CA . PRO A 1 94 ? -3.117 4.219 12.852 1 98.81 94 PRO A CA 1
ATOM 699 C C . PRO A 1 94 ? -2.727 5.629 13.297 1 98.81 94 PRO A C 1
ATOM 701 O O . PRO A 1 94 ? -1.61 6.078 13.023 1 98.81 94 PRO A O 1
ATOM 704 N N . ILE A 1 95 ? -3.639 6.277 14.016 1 98.81 95 ILE A N 1
ATOM 705 C CA . ILE A 1 95 ? -3.359 7.625 14.5 1 98.81 95 ILE A CA 1
ATOM 706 C C . ILE A 1 95 ? -2.104 7.613 15.367 1 98.81 95 ILE A C 1
ATOM 708 O O . ILE A 1 95 ? -1.316 8.562 15.352 1 98.81 95 ILE A O 1
ATOM 712 N N . ASP A 1 96 ? -1.866 6.531 16.062 1 98.62 96 ASP A N 1
ATOM 713 C CA . ASP A 1 96 ? -0.711 6.395 16.938 1 98.62 96 ASP A CA 1
ATOM 714 C C . ASP A 1 96 ? 0.595 6.551 16.172 1 98.62 96 ASP A C 1
ATOM 716 O O . ASP A 1 96 ? 1.614 6.953 16.734 1 98.62 96 ASP A O 1
ATOM 720 N N . ASP A 1 97 ? 0.624 6.172 14.883 1 98.69 97 ASP A N 1
ATOM 721 C CA . ASP A 1 97 ? 1.819 6.34 14.062 1 98.69 97 ASP A CA 1
ATOM 722 C C . ASP A 1 97 ? 2.307 7.789 14.094 1 98.69 97 ASP A C 1
ATOM 724 O O . ASP A 1 97 ? 3.512 8.039 14.133 1 98.69 97 ASP A O 1
ATOM 728 N N . PHE A 1 98 ? 1.343 8.742 14.078 1 98.69 98 PHE A N 1
ATOM 729 C CA . PHE A 1 98 ? 1.669 10.156 13.945 1 98.69 98 PHE A CA 1
ATOM 730 C C . PHE A 1 98 ? 2.336 10.688 15.211 1 98.69 98 PHE A C 1
ATOM 732 O O . PHE A 1 98 ? 2.98 11.734 15.188 1 98.69 98 PHE A O 1
ATOM 739 N N . TYR A 1 99 ? 2.182 9.93 16.266 1 98.38 99 TYR A N 1
ATOM 740 C CA . TYR A 1 99 ? 2.76 10.359 17.531 1 98.38 99 TYR A CA 1
ATOM 741 C C . TYR A 1 99 ? 3.988 9.531 17.875 1 98.38 99 TYR A C 1
ATOM 743 O O . TYR A 1 99 ? 4.855 9.977 18.641 1 98.38 99 TYR A O 1
ATOM 751 N N . LYS A 1 100 ? 4.051 8.344 17.344 1 98.19 100 LYS A N 1
ATOM 752 C CA . LYS A 1 100 ? 5.18 7.449 17.578 1 98.19 100 LYS A CA 1
ATOM 753 C C . LYS A 1 100 ? 6.379 7.836 16.719 1 98.19 100 LYS A C 1
ATOM 755 O O . LYS A 1 100 ? 7.527 7.707 17.141 1 98.19 100 LYS A O 1
ATOM 760 N N . PHE A 1 101 ? 6.152 8.227 15.461 1 98.31 101 PHE A N 1
ATOM 761 C CA . PHE A 1 101 ? 7.18 8.617 14.5 1 98.31 101 PHE A CA 1
ATOM 762 C C . PHE A 1 101 ? 7 10.07 14.078 1 98.31 101 PHE A C 1
ATOM 764 O O . PHE A 1 101 ? 5.891 10.609 14.133 1 98.31 101 PHE A O 1
ATOM 771 N N . PRO A 1 102 ? 8.078 10.727 13.703 1 97.81 102 PRO A N 1
ATOM 772 C CA . PRO A 1 102 ? 7.945 12.086 13.172 1 97.81 102 PRO A CA 1
ATOM 773 C C . PRO A 1 102 ? 7.465 12.102 11.719 1 97.81 102 PRO A C 1
ATOM 775 O O . PRO A 1 102 ? 8.188 12.562 10.836 1 97.81 102 PRO A O 1
ATOM 778 N N . VAL A 1 103 ? 6.223 11.688 11.484 1 98.81 103 VAL A N 1
ATOM 779 C CA . VAL A 1 103 ? 5.605 11.633 10.156 1 98.81 103 VAL A CA 1
ATOM 780 C C . VAL A 1 103 ? 5.141 13.031 9.75 1 98.81 103 VAL A C 1
ATOM 782 O O . VAL A 1 103 ? 4.57 13.766 10.555 1 98.81 103 VAL A O 1
ATOM 785 N N . ILE A 1 104 ? 5.422 13.367 8.492 1 98.94 104 ILE A N 1
ATOM 786 C CA . ILE A 1 104 ? 4.988 14.688 8.039 1 98.94 104 ILE A CA 1
ATOM 787 C C . ILE A 1 104 ? 4.055 14.539 6.84 1 98.94 104 ILE A C 1
ATOM 789 O O . ILE A 1 104 ? 4.102 13.523 6.133 1 98.94 104 ILE A O 1
ATOM 793 N N . MET A 1 105 ? 3.15 15.453 6.727 1 98.94 105 MET A N 1
ATOM 794 C CA . MET A 1 105 ? 2.545 15.766 5.438 1 98.94 105 MET A CA 1
ATOM 795 C C . MET A 1 105 ? 3.455 16.688 4.621 1 98.94 105 MET A C 1
ATOM 797 O O . MET A 1 105 ? 3.467 17.891 4.824 1 98.94 105 MET A O 1
ATOM 801 N N . ALA A 1 106 ? 4.148 16.125 3.717 1 98.94 106 ALA A N 1
ATOM 802 C CA . ALA A 1 106 ? 5.109 16.891 2.924 1 98.94 106 ALA A CA 1
ATOM 803 C C . ALA A 1 106 ? 4.402 17.766 1.899 1 98.94 106 ALA A C 1
ATOM 805 O O . ALA A 1 106 ? 3.439 17.344 1.26 1 98.94 106 ALA A O 1
ATOM 806 N N . LEU A 1 107 ? 4.895 18.969 1.774 1 98.81 107 LEU A N 1
ATOM 807 C CA . LEU A 1 107 ? 4.422 19.938 0.8 1 98.81 107 LEU A CA 1
ATOM 808 C C . LEU A 1 107 ? 5.488 20.234 -0.25 1 98.81 107 LEU A C 1
ATOM 810 O O . LEU A 1 107 ? 5.168 20.578 -1.39 1 98.81 107 LEU A O 1
ATOM 814 N N . LYS A 1 108 ? 6.75 20.078 0.169 1 98.75 108 LYS A N 1
ATOM 815 C CA . LYS A 1 108 ? 7.883 20.375 -0.701 1 98.75 108 LYS A CA 1
ATOM 816 C C . LYS A 1 108 ? 8.844 19.188 -0.785 1 98.75 108 LYS A C 1
ATOM 818 O O . LYS A 1 108 ? 9.008 18.453 0.187 1 98.75 108 LYS A O 1
ATOM 823 N N . MET A 1 109 ? 9.414 19.031 -1.892 1 98.5 109 MET A N 1
ATOM 824 C CA . MET A 1 109 ? 10.5 18.109 -2.162 1 98.5 109 MET A CA 1
ATOM 825 C C . MET A 1 109 ? 11.719 18.844 -2.713 1 98.5 109 MET A C 1
ATOM 827 O O . MET A 1 109 ? 11.617 19.547 -3.713 1 98.5 109 MET A O 1
ATOM 831 N N . ASN A 1 110 ? 12.789 18.766 -1.987 1 98.25 110 ASN A N 1
ATOM 832 C CA . ASN A 1 110 ? 14.023 19.453 -2.35 1 98.25 110 ASN A CA 1
ATOM 833 C C . ASN A 1 110 ? 13.797 20.938 -2.559 1 98.25 110 ASN A C 1
ATOM 835 O O . ASN A 1 110 ? 14.242 21.5 -3.561 1 98.25 110 ASN A O 1
ATOM 839 N N . GLY A 1 111 ? 13.023 21.453 -1.74 1 97.94 111 GLY A N 1
ATOM 840 C CA . GLY A 1 111 ? 12.875 22.906 -1.647 1 97.94 111 GLY A CA 1
ATOM 841 C C . GLY A 1 111 ? 11.758 23.438 -2.523 1 97.94 111 GLY A C 1
ATOM 842 O O . GLY A 1 111 ? 11.422 24.625 -2.447 1 97.94 111 GLY A O 1
ATOM 843 N N . GLN A 1 112 ? 11.156 22.609 -3.305 1 98.25 112 GLN A N 1
ATOM 844 C CA . GLN A 1 112 ? 10.109 23.047 -4.223 1 98.25 112 GLN A CA 1
ATOM 845 C C . GLN A 1 112 ? 8.773 22.406 -3.875 1 98.25 112 GLN A C 1
ATOM 847 O O . GLN A 1 112 ? 8.711 21.234 -3.514 1 98.25 112 GLN A O 1
ATOM 852 N N . TYR A 1 113 ? 7.746 23.219 -4.031 1 98.5 113 TYR A N 1
ATOM 853 C CA . TYR A 1 113 ? 6.41 22.656 -3.857 1 98.5 113 TYR A CA 1
ATOM 854 C C . TYR A 1 113 ? 6.172 21.5 -4.824 1 98.5 113 TYR A C 1
ATOM 856 O O . TYR A 1 113 ? 6.52 21.594 -6.004 1 98.5 113 TYR A O 1
ATOM 864 N N . MET A 1 114 ? 5.566 20.453 -4.285 1 98.19 114 MET A N 1
ATOM 865 C CA . MET A 1 114 ? 5.418 19.234 -5.086 1 98.19 114 MET A CA 1
ATOM 866 C C . MET A 1 114 ? 4.242 19.359 -6.047 1 98.19 114 MET A C 1
ATOM 868 O O . MET A 1 114 ? 3.146 19.766 -5.645 1 98.19 114 MET A O 1
ATOM 872 N N . ARG A 1 115 ? 4.508 19.031 -7.277 1 97.12 115 ARG A N 1
ATOM 873 C CA . ARG A 1 115 ? 3.461 18.953 -8.297 1 97.12 115 ARG A CA 1
ATOM 874 C C . ARG A 1 115 ? 2.771 17.594 -8.258 1 97.12 115 ARG A C 1
ATOM 876 O O . ARG A 1 115 ? 3.311 16.625 -7.699 1 97.12 115 ARG A O 1
ATOM 883 N N . ILE A 1 116 ? 1.625 17.547 -8.844 1 96.12 116 ILE A N 1
ATOM 884 C CA . ILE A 1 116 ? 0.836 16.312 -8.859 1 96.12 116 ILE A CA 1
ATOM 885 C C . ILE A 1 116 ? 1.654 15.188 -9.477 1 96.12 116 ILE A C 1
ATOM 887 O O . ILE A 1 116 ? 1.676 14.07 -8.953 1 96.12 116 ILE A O 1
ATOM 891 N N . ARG A 1 117 ? 2.383 15.391 -10.508 1 92.25 117 ARG A N 1
ATOM 892 C CA . ARG A 1 117 ? 3.15 14.375 -11.211 1 92.25 117 ARG A CA 1
ATOM 893 C C . ARG A 1 117 ? 4.312 13.875 -10.359 1 92.25 117 ARG A C 1
ATOM 895 O O . ARG A 1 117 ? 4.859 12.797 -10.617 1 92.25 117 ARG A O 1
ATOM 902 N N . ASP A 1 118 ? 4.66 14.688 -9.336 1 92.81 118 ASP A N 1
ATOM 903 C CA . ASP A 1 118 ? 5.734 14.312 -8.422 1 92.81 118 ASP A CA 1
ATOM 904 C C . ASP A 1 118 ? 5.188 13.93 -7.055 1 92.81 118 ASP A C 1
ATOM 906 O O . ASP A 1 118 ? 5.73 14.336 -6.023 1 92.81 118 ASP A O 1
ATOM 910 N N . LYS A 1 119 ? 4.062 13.391 -7.023 1 96.5 119 LYS A N 1
ATOM 911 C CA . LYS A 1 119 ? 3.457 12.797 -5.836 1 96.5 119 LYS A CA 1
ATOM 912 C C . LYS A 1 119 ? 2.859 13.875 -4.93 1 96.5 119 LYS A C 1
ATOM 914 O O . LYS A 1 119 ? 2.518 13.602 -3.775 1 96.5 119 LYS A O 1
ATOM 919 N N . GLY A 1 120 ? 2.762 15.109 -5.391 1 97.81 120 GLY A N 1
ATOM 920 C CA . GLY A 1 120 ? 2.121 16.203 -4.672 1 97.81 120 GLY A CA 1
ATOM 921 C C . GLY A 1 120 ? 0.64 16.328 -4.98 1 97.81 120 GLY A C 1
ATOM 922 O O . GLY A 1 120 ? 0.073 15.484 -5.684 1 97.81 120 GLY A O 1
ATOM 923 N N . PRO A 1 121 ? -0.017 17.344 -4.34 1 98.38 121 PRO A N 1
ATOM 924 C CA . PRO A 1 121 ? 0.549 18.453 -3.549 1 98.38 121 PRO A CA 1
ATOM 925 C C . PRO A 1 121 ? 0.894 18.031 -2.121 1 98.38 121 PRO A C 1
ATOM 927 O O . PRO A 1 121 ? 1.616 18.75 -1.423 1 98.38 121 PRO A O 1
ATOM 930 N N . LEU A 1 122 ? 0.312 16.953 -1.712 1 98.88 122 LEU A N 1
ATOM 931 C CA . LEU A 1 122 ? 0.558 16.469 -0.359 1 98.88 122 LEU A CA 1
ATOM 932 C C . LEU A 1 122 ? 1.015 15.016 -0.38 1 98.88 122 LEU A C 1
ATOM 934 O O . LEU A 1 122 ? 0.44 14.188 -1.094 1 98.88 122 LEU A O 1
ATOM 938 N N . PHE A 1 123 ? 2.057 14.711 0.324 1 98.88 123 PHE A N 1
ATOM 939 C CA . PHE A 1 123 ? 2.676 13.391 0.401 1 98.88 123 PHE A CA 1
ATOM 940 C C . PHE A 1 123 ? 2.984 13.023 1.848 1 98.88 123 PHE A C 1
ATOM 942 O O . PHE A 1 123 ? 3.688 13.758 2.545 1 98.88 123 PHE A O 1
ATOM 949 N N . ILE A 1 124 ? 2.387 11.922 2.365 1 98.94 124 ILE A N 1
ATOM 950 C CA . ILE A 1 124 ? 2.711 11.477 3.717 1 98.94 124 ILE A CA 1
ATOM 951 C C . ILE A 1 124 ? 4.074 10.789 3.721 1 98.94 124 ILE A C 1
ATOM 953 O O . ILE A 1 124 ? 4.281 9.805 3.002 1 98.94 124 ILE A O 1
ATOM 957 N N . VAL A 1 125 ? 4.969 11.289 4.523 1 98.88 125 VAL A N 1
ATOM 958 C CA . VAL A 1 125 ? 6.336 10.781 4.504 1 98.88 125 VAL A CA 1
ATOM 959 C C . VAL A 1 125 ? 6.754 10.367 5.91 1 98.88 125 VAL A C 1
ATOM 961 O O . VAL A 1 125 ? 6.648 11.156 6.852 1 98.88 125 VAL A O 1
ATOM 964 N N . TYR A 1 126 ? 7.109 9.078 6.066 1 98.81 126 TYR A N 1
ATOM 965 C CA . TYR A 1 126 ? 7.781 8.57 7.258 1 98.81 126 TYR A CA 1
ATOM 966 C C . TYR A 1 126 ? 9.289 8.797 7.168 1 98.81 126 TYR A C 1
ATOM 968 O O . TYR A 1 126 ? 9.836 8.961 6.074 1 98.81 126 TYR A O 1
ATOM 976 N N . PRO A 1 127 ? 9.969 8.883 8.273 1 98.56 127 PRO A N 1
ATOM 977 C CA . PRO A 1 127 ? 11.438 8.898 8.242 1 98.56 127 PRO A CA 1
ATOM 978 C C . PRO A 1 127 ? 12.039 7.504 8.055 1 98.56 127 PRO A C 1
ATOM 980 O O . PRO A 1 127 ? 12.602 6.941 8.992 1 98.56 127 PRO A O 1
ATOM 983 N N . TYR A 1 128 ? 12.047 6.992 6.859 1 98 128 TYR A N 1
ATOM 984 C CA . TYR A 1 128 ? 12.312 5.59 6.551 1 98 128 TYR A CA 1
ATOM 985 C C . TYR A 1 128 ? 13.703 5.188 7.02 1 98 128 TYR A C 1
ATOM 987 O O . TYR A 1 128 ? 13.93 4.039 7.406 1 98 128 TYR A O 1
ATOM 995 N N . ASP A 1 129 ? 14.609 6.156 7.027 1 97.62 129 ASP A N 1
ATOM 996 C CA . ASP A 1 129 ? 16 5.848 7.348 1 97.62 129 ASP A CA 1
ATOM 997 C C . ASP A 1 129 ? 16.219 5.836 8.859 1 97.62 129 ASP A C 1
ATOM 999 O O . ASP A 1 129 ? 17.297 5.453 9.328 1 97.62 129 ASP A O 1
ATOM 1003 N N . SER A 1 130 ? 15.219 6.234 9.602 1 97.06 130 SER A N 1
ATOM 1004 C CA . SER A 1 130 ? 15.414 6.418 11.039 1 97.06 130 SER A CA 1
ATOM 1005 C C . SER A 1 130 ? 15.383 5.082 11.773 1 97.06 130 SER A C 1
ATOM 1007 O O . SER A 1 130 ? 15.875 4.977 12.898 1 97.06 130 SER A O 1
ATOM 1009 N N . SER A 1 131 ? 14.773 4.062 11.227 1 95.94 131 SER A N 1
ATOM 1010 C CA . SER A 1 131 ? 14.734 2.727 11.805 1 95.94 131 SER A CA 1
ATOM 1011 C C . SER A 1 131 ? 14.461 1.667 10.742 1 95.94 131 SER A C 1
ATOM 1013 O O . SER A 1 131 ? 13.734 1.923 9.773 1 95.94 131 SER A O 1
ATOM 1015 N N . ALA A 1 132 ? 14.938 0.489 11 1 93.62 132 ALA A N 1
ATOM 1016 C CA . ALA A 1 132 ? 14.734 -0.627 10.086 1 93.62 132 ALA A CA 1
ATOM 1017 C C . ALA A 1 132 ? 13.258 -0.997 9.984 1 93.62 132 ALA A C 1
ATOM 1019 O O . ALA A 1 132 ? 12.789 -1.418 8.922 1 93.62 132 ALA A O 1
ATOM 1020 N N . GLU A 1 133 ? 12.547 -0.702 11.094 1 94.38 133 GLU A N 1
ATOM 1021 C CA . GLU A 1 133 ? 11.141 -1.082 11.164 1 94.38 133 GLU A CA 1
ATOM 1022 C C . GLU A 1 133 ? 10.312 -0.327 10.133 1 94.38 133 GLU A C 1
ATOM 1024 O O . GLU A 1 133 ? 9.25 -0.797 9.719 1 94.38 133 GLU A O 1
ATOM 1029 N N . LEU A 1 134 ? 10.852 0.821 9.727 1 97.06 134 LEU A N 1
ATOM 1030 C CA . LEU A 1 134 ? 10.07 1.684 8.844 1 97.06 134 LEU A CA 1
ATOM 1031 C C . LEU A 1 134 ? 10.344 1.36 7.383 1 97.06 134 LEU A C 1
ATOM 1033 O O . LEU A 1 134 ? 9.727 1.937 6.488 1 97.06 134 LEU A O 1
ATOM 1037 N N . GLN A 1 135 ? 11.297 0.397 7.164 1 93.69 135 GLN A N 1
ATOM 1038 C CA . GLN A 1 135 ? 11.672 0.028 5.805 1 93.69 135 GLN A CA 1
ATOM 1039 C C . GLN A 1 135 ? 10.992 -1.269 5.379 1 93.69 135 GLN A C 1
ATOM 1041 O O . GLN A 1 135 ? 11.664 -2.248 5.043 1 93.69 135 GLN A O 1
ATOM 1046 N N . ASN A 1 136 ? 9.68 -1.204 5.379 1 94.69 136 ASN A N 1
ATOM 1047 C CA . ASN A 1 136 ? 8.891 -2.354 4.945 1 94.69 136 ASN A CA 1
ATOM 1048 C C . ASN A 1 136 ? 7.621 -1.921 4.223 1 94.69 136 ASN A C 1
ATOM 1050 O O . ASN A 1 136 ? 7.328 -0.727 4.129 1 94.69 136 ASN A O 1
ATOM 1054 N N . GLN A 1 137 ? 6.898 -2.895 3.732 1 95.81 137 GLN A N 1
ATOM 1055 C CA . GLN A 1 137 ? 5.793 -2.609 2.824 1 95.81 137 GLN A CA 1
ATOM 1056 C C . GLN A 1 137 ? 4.645 -1.915 3.555 1 95.81 137 GLN A C 1
ATOM 1058 O O . GLN A 1 137 ? 3.93 -1.103 2.967 1 95.81 137 GLN A O 1
ATOM 1063 N N . ILE A 1 138 ? 4.492 -2.166 4.887 1 97.44 138 ILE A N 1
ATOM 1064 C CA . ILE A 1 138 ? 3.42 -1.564 5.672 1 97.44 138 ILE A CA 1
ATOM 1065 C C . ILE A 1 138 ? 3.555 -0.044 5.652 1 97.44 138 ILE A C 1
ATOM 1067 O O . ILE A 1 138 ? 2.625 0.664 5.262 1 97.44 138 ILE A O 1
ATOM 1071 N N . TYR A 1 139 ? 4.711 0.452 5.945 1 98 139 TYR A N 1
ATOM 1072 C CA . TYR A 1 139 ? 4.906 1.894 6.055 1 98 139 TYR A CA 1
ATOM 1073 C C . TYR A 1 139 ? 5.02 2.533 4.676 1 98 139 TYR A C 1
ATOM 1075 O O . TYR A 1 139 ? 4.59 3.674 4.477 1 98 139 TYR A O 1
ATOM 1083 N N . TYR A 1 140 ? 5.508 1.812 3.684 1 97.88 140 TYR A N 1
ATOM 1084 C CA . TYR A 1 140 ? 5.52 2.322 2.318 1 97.88 140 TYR A CA 1
ATOM 1085 C C . TYR A 1 140 ? 4.102 2.496 1.787 1 97.88 140 TYR A C 1
ATOM 1087 O O . TYR A 1 140 ? 3.791 3.498 1.141 1 97.88 140 TYR A O 1
ATOM 1095 N N . SER A 1 141 ? 3.227 1.562 2.129 1 97.94 141 SER A N 1
ATOM 1096 C CA . SER A 1 141 ? 1.846 1.636 1.667 1 97.94 141 SER A CA 1
ATOM 1097 C C . SER A 1 141 ? 1.067 2.711 2.418 1 97.94 141 SER A C 1
ATOM 1099 O O . SER A 1 141 ? 0.133 3.305 1.874 1 97.94 141 SER A O 1
ATOM 1101 N N . ARG A 1 142 ? 1.458 2.947 3.662 1 98.56 142 ARG A N 1
ATOM 1102 C CA . ARG A 1 142 ? 0.826 3.998 4.453 1 98.56 142 ARG A CA 1
ATOM 1103 C C . ARG A 1 142 ? 1.249 5.379 3.965 1 98.56 142 ARG A C 1
ATOM 1105 O O . ARG A 1 142 ? 0.568 6.371 4.23 1 98.56 142 ARG A O 1
ATOM 1112 N N . SER A 1 143 ? 2.33 5.469 3.246 1 98.5 143 SER A N 1
ATOM 1113 C CA . SER A 1 143 ? 2.863 6.719 2.723 1 98.5 143 SER A CA 1
ATOM 1114 C C . SER A 1 143 ? 2.143 7.137 1.444 1 98.5 143 SER A C 1
ATOM 1116 O O . SER A 1 143 ? 2.729 7.113 0.36 1 98.5 143 SER A O 1
ATOM 1118 N N . ALA A 1 144 ? 0.895 7.621 1.597 1 98.69 144 ALA A N 1
ATOM 1119 C CA . ALA A 1 144 ? 0.038 7.961 0.463 1 98.69 144 ALA A CA 1
ATOM 1120 C C . ALA A 1 144 ? 0.559 9.195 -0.268 1 98.69 144 ALA A C 1
ATOM 1122 O O . ALA A 1 144 ? 0.915 10.195 0.363 1 98.69 144 ALA A O 1
ATOM 1123 N N . TRP A 1 145 ? 0.622 9.07 -1.593 1 98 145 TRP A N 1
ATOM 1124 C CA . TRP A 1 145 ? 0.88 10.211 -2.471 1 98 145 TRP A CA 1
ATOM 1125 C C . TRP A 1 145 ? -0.418 10.922 -2.832 1 98 145 TRP A C 1
ATOM 1127 O O . TRP A 1 145 ? -1.491 10.312 -2.828 1 98 145 TRP A O 1
ATOM 1137 N N . GLN A 1 146 ? -0.261 12.305 -3.148 1 98.62 146 GLN A N 1
ATOM 1138 C CA . GLN A 1 146 ? -1.364 13.102 -3.678 1 98.62 146 GLN A CA 1
ATOM 1139 C C . GLN A 1 146 ? -2.572 13.055 -2.746 1 98.62 146 GLN A C 1
ATOM 1141 O O . GLN A 1 146 ? -3.709 12.93 -3.201 1 98.62 146 GLN A O 1
ATOM 1146 N N . VAL A 1 147 ? -2.281 13.125 -1.443 1 98.88 147 VAL A N 1
ATOM 1147 C CA . VAL A 1 147 ? -3.336 13.055 -0.438 1 98.88 147 VAL A CA 1
ATOM 1148 C C . VAL A 1 147 ? -4.316 14.211 -0.637 1 98.88 147 VAL A C 1
ATOM 1150 O O . VAL A 1 147 ? -3.908 15.352 -0.855 1 98.88 147 VAL A O 1
ATOM 1153 N N . SER A 1 148 ? -5.633 13.852 -0.574 1 98.81 148 SER A N 1
ATOM 1154 C CA . SER A 1 148 ? -6.645 14.891 -0.725 1 98.81 148 SER A CA 1
ATOM 1155 C C . SER A 1 148 ? -7.641 14.867 0.429 1 98.81 148 SER A C 1
ATOM 1157 O O . SER A 1 148 ? -8.266 15.883 0.744 1 98.81 148 SER A O 1
ATOM 1159 N N . LYS A 1 149 ? -7.824 13.703 1.029 1 98.88 149 LYS A N 1
ATOM 1160 C CA . LYS A 1 149 ? -8.789 13.555 2.115 1 98.88 149 LYS A CA 1
ATOM 1161 C C . LYS A 1 149 ? -8.25 12.641 3.211 1 98.88 149 LYS A C 1
ATOM 1163 O O . LYS A 1 149 ? -7.5 11.695 2.93 1 98.88 149 LYS A O 1
ATOM 1168 N N . MET A 1 150 ? -8.594 12.898 4.41 1 98.94 150 MET A N 1
ATOM 1169 C CA . MET A 1 150 ? -8.414 12.008 5.555 1 98.94 150 MET A CA 1
ATOM 1170 C C . MET A 1 150 ? -9.711 11.867 6.344 1 98.94 150 MET A C 1
ATOM 1172 O O . MET A 1 150 ? -10.336 12.875 6.699 1 98.94 150 MET A O 1
ATOM 1176 N N . ILE A 1 151 ? -10.148 10.703 6.543 1 98.94 151 ILE A N 1
ATOM 1177 C CA . ILE A 1 151 ? -11.32 10.438 7.375 1 98.94 151 ILE A CA 1
ATOM 1178 C C . ILE A 1 151 ? -10.883 9.789 8.688 1 98.94 151 ILE A C 1
ATOM 1180 O O . ILE A 1 151 ? -10.406 8.648 8.688 1 98.94 151 ILE A O 1
ATOM 1184 N N . ILE A 1 152 ? -11.016 10.492 9.727 1 98.94 152 ILE A N 1
ATOM 1185 C CA . ILE A 1 152 ? -10.648 9.992 11.047 1 98.94 152 ILE A CA 1
ATOM 1186 C C . ILE A 1 152 ? -11.734 9.062 11.57 1 98.94 152 ILE A C 1
ATOM 1188 O O . ILE A 1 152 ? -12.914 9.438 11.609 1 98.94 152 ILE A O 1
ATOM 1192 N N . GLU A 1 153 ? -11.281 7.898 12.016 1 98.69 153 GLU A N 1
ATOM 1193 C CA . GLU A 1 153 ? -12.258 6.871 12.359 1 98.69 153 GLU A CA 1
ATOM 1194 C C . GLU A 1 153 ? -11.992 6.301 13.75 1 98.69 153 GLU A C 1
ATOM 1196 O O . GLU A 1 153 ? -10.844 6.266 14.203 1 98.69 153 GLU A O 1
ATOM 1201 N N . MET B 1 1 ? -22.906 -41.156 -22.688 1 32.69 1 MET B N 1
ATOM 1202 C CA . MET B 1 1 ? -22.688 -40.438 -21.453 1 32.69 1 MET B CA 1
ATOM 1203 C C . MET B 1 1 ? -21.344 -39.688 -21.469 1 32.69 1 MET B C 1
ATOM 1205 O O . MET B 1 1 ? -20.312 -40.312 -21.703 1 32.69 1 MET B O 1
ATOM 1209 N N . LEU B 1 2 ? -21.219 -38.469 -21.781 1 38.44 2 LEU B N 1
ATOM 1210 C CA . LEU B 1 2 ? -19.953 -37.75 -21.891 1 38.44 2 LEU B CA 1
ATOM 1211 C C . LEU B 1 2 ? -19.125 -37.906 -20.625 1 38.44 2 LEU B C 1
ATOM 1213 O O . LEU B 1 2 ? -19.672 -37.938 -19.516 1 38.44 2 LEU B O 1
ATOM 1217 N N . PRO B 1 3 ? -17.984 -38.562 -20.625 1 42.97 3 PRO B N 1
ATOM 1218 C CA . PRO B 1 3 ? -17.234 -38.688 -19.375 1 42.97 3 PRO B CA 1
ATOM 1219 C C . PRO B 1 3 ? -17.266 -37.406 -18.531 1 42.97 3 PRO B C 1
ATOM 1221 O O . PRO B 1 3 ? -17.234 -36.312 -19.078 1 42.97 3 PRO B O 1
ATOM 1224 N N . SER B 1 4 ? -18.062 -37.312 -17.5 1 42.84 4 SER B N 1
ATOM 1225 C CA . SER B 1 4 ? -17.953 -36.219 -16.516 1 42.84 4 SER B CA 1
ATOM 1226 C C . SER B 1 4 ? -16.5 -35.875 -16.25 1 42.84 4 SER B C 1
ATOM 1228 O O . SER B 1 4 ? -15.703 -36.75 -15.867 1 42.84 4 SER B O 1
ATOM 1230 N N . ALA B 1 5 ? -15.875 -35.156 -17.031 1 43.81 5 ALA B N 1
ATOM 1231 C CA . ALA B 1 5 ? -14.562 -34.625 -16.672 1 43.81 5 ALA B CA 1
ATOM 1232 C C . ALA B 1 5 ? -14.414 -34.5 -15.164 1 43.81 5 ALA B C 1
ATOM 1234 O O . ALA B 1 5 ? -15.055 -33.625 -14.555 1 43.81 5 ALA B O 1
ATOM 1235 N N . TYR B 1 6 ? -14.273 -35.5 -14.336 1 42.31 6 TYR B N 1
ATOM 1236 C CA . TYR B 1 6 ? -13.953 -35.5 -12.914 1 42.31 6 TYR B CA 1
ATOM 1237 C C . TYR B 1 6 ? -13.023 -34.344 -12.57 1 42.31 6 TYR B C 1
ATOM 1239 O O . TYR B 1 6 ? -11.969 -34.188 -13.188 1 42.31 6 TYR B O 1
ATOM 1247 N N . ALA B 1 7 ? -13.539 -33.156 -12.477 1 51.5 7 ALA B N 1
ATOM 1248 C CA . ALA B 1 7 ? -12.711 -32.094 -11.938 1 51.5 7 ALA B CA 1
ATOM 1249 C C . ALA B 1 7 ? -11.719 -32.625 -10.914 1 51.5 7 ALA B C 1
ATOM 1251 O O . ALA B 1 7 ? -12.117 -33.188 -9.891 1 51.5 7 ALA B O 1
ATOM 1252 N N . GLU B 1 8 ? -10.547 -33.188 -11.242 1 60.78 8 GLU B N 1
ATOM 1253 C CA . GLU B 1 8 ? -9.539 -33.75 -10.352 1 60.78 8 GLU B CA 1
ATOM 1254 C C . GLU B 1 8 ? -9.406 -32.938 -9.078 1 60.78 8 GLU B C 1
ATOM 1256 O O . GLU B 1 8 ? -9.383 -31.703 -9.133 1 60.78 8 GLU B O 1
ATOM 1261 N N . LYS B 1 9 ? -9.805 -33.469 -7.914 1 82.62 9 LYS B N 1
ATOM 1262 C CA . LYS B 1 9 ? -9.68 -32.938 -6.562 1 82.62 9 LYS B CA 1
ATOM 1263 C C . LYS B 1 9 ? -8.281 -32.375 -6.328 1 82.62 9 LYS B C 1
ATOM 1265 O O . LYS B 1 9 ? -7.285 -32.969 -6.738 1 82.62 9 LYS B O 1
ATOM 1270 N N . LEU B 1 10 ? -8.086 -31.219 -5.934 1 93.25 10 LEU B N 1
ATOM 1271 C CA . LEU B 1 10 ? -6.816 -30.609 -5.559 1 93.25 10 LEU B CA 1
ATOM 1272 C C . LEU B 1 10 ? -6.113 -31.453 -4.492 1 93.25 10 LEU B C 1
ATOM 1274 O O . LEU B 1 10 ? -6.68 -31.703 -3.426 1 93.25 10 LEU B O 1
ATOM 1278 N N . PRO B 1 11 ? -4.984 -32.094 -4.801 1 94.44 11 PRO B N 1
ATOM 1279 C CA . PRO B 1 11 ? -4.305 -32.906 -3.811 1 94.44 11 PRO B CA 1
ATOM 1280 C C . PRO B 1 11 ? -3.84 -32.125 -2.59 1 94.44 11 PRO B C 1
ATOM 1282 O O . PRO B 1 11 ? -3.613 -30.922 -2.686 1 94.44 11 PRO B O 1
ATOM 1285 N N . ALA B 1 12 ? -3.674 -32.75 -1.456 1 95.62 12 ALA B N 1
ATOM 1286 C CA . ALA B 1 12 ? -3.088 -32.094 -0.274 1 95.62 12 ALA B CA 1
ATOM 1287 C C . ALA B 1 12 ? -1.587 -31.906 -0.449 1 95.62 12 ALA B C 1
ATOM 1289 O O . ALA B 1 12 ? -0.925 -32.688 -1.146 1 95.62 12 ALA B O 1
ATOM 1290 N N . PRO B 1 13 ? -1.066 -30.859 0.178 1 97.62 13 PRO B N 1
ATOM 1291 C CA . PRO B 1 13 ? 0.383 -30.672 0.08 1 97.62 13 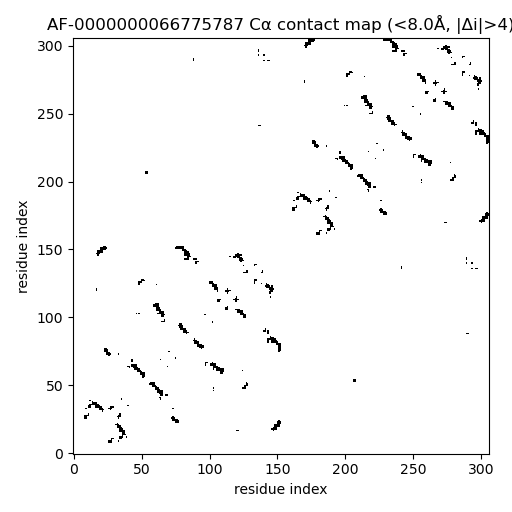PRO B CA 1
ATOM 1292 C C . PRO B 1 13 ? 1.167 -31.797 0.757 1 97.62 13 PRO B C 1
ATOM 1294 O O . PRO B 1 13 ? 0.723 -32.344 1.771 1 97.62 13 PRO B O 1
ATOM 1297 N N . THR B 1 14 ? 2.268 -32.125 0.207 1 96.88 14 THR B N 1
ATOM 1298 C CA . THR B 1 14 ? 3.145 -33.125 0.789 1 96.88 14 THR B CA 1
ATOM 1299 C C . THR B 1 14 ? 4.348 -32.469 1.466 1 96.88 14 THR B C 1
ATOM 1301 O O . THR B 1 14 ? 4.969 -33.062 2.348 1 96.88 14 THR B O 1
ATOM 1304 N N . GLY B 1 15 ? 4.73 -31.297 1.003 1 97.56 15 GLY B N 1
ATOM 1305 C CA . GLY B 1 15 ? 5.785 -30.516 1.623 1 97.56 15 GLY B CA 1
ATOM 1306 C C . GLY B 1 15 ? 5.254 -29.422 2.537 1 97.56 15 GLY B C 1
ATOM 1307 O O . GLY B 1 15 ? 4.086 -29.453 2.932 1 97.56 15 GLY B O 1
ATOM 1308 N N . LYS B 1 16 ? 6.09 -28.547 2.971 1 97.56 16 LYS B N 1
ATOM 1309 C CA . LYS B 1 16 ? 5.707 -27.438 3.83 1 97.56 16 LYS B CA 1
ATOM 1310 C C . LYS B 1 16 ? 4.738 -26.5 3.115 1 97.56 16 LYS B C 1
ATOM 1312 O O . LYS B 1 16 ? 5.027 -26.016 2.02 1 97.56 16 LYS B O 1
ATOM 1317 N N . PRO B 1 17 ? 3.586 -26.266 3.758 1 98.56 17 PRO B N 1
ATOM 1318 C CA . PRO B 1 17 ? 2.662 -25.312 3.135 1 98.56 17 PRO B CA 1
ATOM 1319 C C . PRO B 1 17 ? 3.242 -23.906 3.035 1 98.56 17 PRO B C 1
ATOM 1321 O O . PRO B 1 17 ? 3.893 -23.438 3.971 1 98.56 17 PRO B O 1
ATOM 1324 N N . VAL B 1 18 ? 2.98 -23.234 1.866 1 98.69 18 VAL B N 1
ATOM 1325 C CA . VAL B 1 18 ? 3.516 -21.875 1.705 1 98.69 18 VAL B CA 1
ATOM 1326 C C . VAL B 1 18 ? 2.381 -20.906 1.38 1 98.69 18 VAL B C 1
ATOM 1328 O O . VAL B 1 18 ? 2.539 -19.688 1.514 1 98.69 18 VAL B O 1
ATOM 1331 N N . LEU B 1 19 ? 1.211 -21.391 0.949 1 98.88 19 LEU B N 1
ATOM 1332 C CA . LEU B 1 19 ? 0.087 -20.531 0.583 1 98.88 19 LEU B CA 1
ATOM 1333 C C . LEU B 1 19 ? -1.238 -21.188 0.956 1 98.88 19 LEU B C 1
ATOM 1335 O O . LEU B 1 19 ? -1.44 -22.391 0.705 1 98.88 19 LEU B O 1
ATOM 1339 N N . THR B 1 20 ? -2.086 -20.484 1.58 1 98.94 20 THR B N 1
ATOM 1340 C CA . THR B 1 20 ? -3.451 -20.922 1.855 1 98.94 20 THR B CA 1
ATOM 1341 C C . THR B 1 20 ? -4.461 -19.984 1.201 1 98.94 20 THR B C 1
ATOM 1343 O O . THR B 1 20 ? -4.375 -18.766 1.359 1 98.94 20 THR B O 1
ATOM 1346 N N . ILE B 1 21 ? -5.348 -20.484 0.42 1 98.94 21 ILE B N 1
ATOM 1347 C CA . ILE B 1 21 ? -6.418 -19.734 -0.213 1 98.94 21 ILE B CA 1
ATOM 1348 C C . ILE B 1 21 ? -7.77 -20.172 0.344 1 98.94 21 ILE B C 1
ATOM 1350 O O . ILE B 1 21 ? -8.023 -21.375 0.482 1 98.94 21 ILE B O 1
ATOM 1354 N N . SER B 1 22 ? -8.617 -19.281 0.692 1 98.88 22 SER B N 1
ATOM 1355 C CA . SER B 1 22 ? -9.938 -19.578 1.233 1 98.88 22 SER B CA 1
ATOM 1356 C C . SER B 1 22 ? -10.984 -18.594 0.711 1 98.88 22 SER B C 1
ATOM 1358 O O . SER B 1 22 ? -10.695 -17.781 -0.176 1 98.88 22 SER B O 1
ATOM 1360 N N . GLY B 1 23 ? -12.188 -18.656 1.259 1 98.81 23 GLY B N 1
ATOM 1361 C CA . GLY B 1 23 ? -13.273 -17.797 0.816 1 98.81 23 GLY B CA 1
ATOM 1362 C C . GLY B 1 23 ? -14.094 -18.391 -0.31 1 98.81 23 GLY B C 1
ATOM 1363 O O . GLY B 1 23 ? -14.461 -19.562 -0.257 1 98.81 23 GLY B O 1
ATOM 1364 N N . LYS B 1 24 ? -14.422 -17.562 -1.323 1 98.75 24 LYS B N 1
ATOM 1365 C CA . LYS B 1 24 ? -15.281 -17.969 -2.43 1 98.75 24 LYS B CA 1
ATOM 1366 C C . LYS B 1 24 ? -14.492 -18.766 -3.471 1 98.75 24 LYS B C 1
ATOM 1368 O O . LYS B 1 24 ? -14.289 -18.297 -4.59 1 98.75 24 LYS B O 1
ATOM 1373 N N . ILE B 1 25 ? -14.164 -20 -3.102 1 98.5 25 ILE B N 1
ATOM 1374 C CA . ILE B 1 25 ? -13.445 -20.891 -4.004 1 98.5 25 ILE B CA 1
ATOM 1375 C C . ILE B 1 25 ? -14.211 -22.188 -4.164 1 98.5 25 ILE B C 1
ATOM 1377 O O . ILE B 1 25 ? -15.023 -22.547 -3.303 1 98.5 25 ILE B O 1
ATOM 1381 N N . GLY B 1 26 ? -13.898 -22.875 -5.254 1 97.81 26 GLY B N 1
ATOM 1382 C CA . GLY B 1 26 ? -14.648 -24.078 -5.57 1 97.81 26 GLY B CA 1
ATOM 1383 C C . GLY B 1 26 ? -13.852 -25.344 -5.355 1 97.81 26 GLY B C 1
ATOM 1384 O O . GLY B 1 26 ? -14.43 -26.422 -5.219 1 97.81 26 GLY B O 1
ATOM 1385 N N . ASN B 1 27 ? -12.531 -25.25 -5.371 1 97.94 27 ASN B N 1
ATOM 1386 C CA . ASN B 1 27 ? -11.656 -26.406 -5.223 1 97.94 27 ASN B CA 1
ATOM 1387 C C . ASN B 1 27 ? -10.812 -26.328 -3.953 1 97.94 27 ASN B C 1
ATOM 1389 O O . ASN B 1 27 ? -10.062 -25.359 -3.77 1 97.94 27 ASN B O 1
ATOM 1393 N N . MET B 1 28 ? -11.023 -27.188 -3.059 1 97.38 28 MET B N 1
ATOM 1394 C CA . MET B 1 28 ? -10.328 -27.25 -1.774 1 97.38 28 MET B CA 1
ATOM 1395 C C . MET B 1 28 ? -9.609 -28.578 -1.597 1 97.38 28 MET B C 1
ATOM 1397 O O . MET B 1 28 ? -9.922 -29.547 -2.287 1 97.38 28 MET B O 1
ATOM 1401 N N . ASN B 1 29 ? -8.602 -28.562 -0.657 1 98.06 29 ASN B N 1
ATOM 1402 C CA . ASN B 1 29 ? -7.902 -29.828 -0.426 1 98.06 29 ASN B CA 1
ATOM 1403 C C . ASN B 1 29 ? -7.637 -30.047 1.059 1 98.06 29 ASN B C 1
ATOM 1405 O O . ASN B 1 29 ? -7.246 -31.156 1.462 1 98.06 29 ASN B O 1
ATOM 1409 N N . VAL B 1 30 ? -7.82 -29.062 1.856 1 96.94 30 VAL B N 1
ATOM 1410 C CA . VAL B 1 30 ? -7.742 -29.172 3.311 1 96.94 30 VAL B CA 1
ATOM 1411 C C . VAL B 1 30 ? -8.914 -28.422 3.949 1 96.94 30 VAL B C 1
ATOM 1413 O O . VAL B 1 30 ? -8.891 -27.203 4.059 1 96.94 30 VAL B O 1
ATOM 1416 N N . GLY B 1 31 ? -9.891 -29.188 4.359 1 96.19 31 GLY B N 1
ATOM 1417 C CA . GLY B 1 31 ? -11.078 -28.547 4.875 1 96.19 31 GLY B CA 1
ATOM 1418 C C . GLY B 1 31 ? -11.727 -27.594 3.877 1 96.19 31 GLY B C 1
ATOM 1419 O O . GLY B 1 31 ? -12.031 -28 2.75 1 96.19 31 GLY B O 1
ATOM 1420 N N . ASP B 1 32 ? -11.875 -26.422 4.266 1 97.44 32 ASP B N 1
ATOM 1421 C CA . ASP B 1 32 ? -12.508 -25.422 3.418 1 97.44 32 ASP B CA 1
ATOM 1422 C C . ASP B 1 32 ? -11.461 -24.516 2.764 1 97.44 32 ASP B C 1
ATOM 1424 O O . ASP B 1 32 ? -11.766 -23.391 2.357 1 97.44 32 ASP B O 1
ATOM 1428 N N . LYS B 1 33 ? -10.305 -25.031 2.723 1 98.62 33 LYS B N 1
ATOM 1429 C CA . LYS B 1 33 ? -9.195 -24.234 2.193 1 98.62 33 LYS B CA 1
ATOM 1430 C C . LYS B 1 33 ? -8.484 -24.984 1.062 1 98.62 33 LYS B C 1
ATOM 1432 O O . LYS B 1 33 ? -8.625 -26.203 0.925 1 98.62 33 LYS B O 1
ATOM 1437 N N . ALA B 1 34 ? -7.859 -24.234 0.218 1 98.81 34 ALA B N 1
ATOM 1438 C CA . ALA B 1 34 ? -6.848 -24.75 -0.705 1 98.81 34 ALA B CA 1
ATOM 1439 C C . ALA B 1 34 ? -5.441 -24.422 -0.207 1 98.81 34 ALA B C 1
ATOM 1441 O O . ALA B 1 34 ? -5.062 -23.25 -0.102 1 98.81 34 ALA B O 1
ATOM 1442 N N . VAL B 1 35 ? -4.695 -25.422 0.107 1 98.88 35 VAL B N 1
ATOM 1443 C CA . VAL B 1 35 ? -3.367 -25.266 0.696 1 98.88 35 VAL B CA 1
ATOM 1444 C C . VAL B 1 35 ? -2.307 -25.766 -0.283 1 98.88 35 VAL B C 1
ATOM 1446 O O . VAL B 1 35 ? -2.467 -26.812 -0.902 1 98.88 35 VAL B O 1
ATOM 1449 N N . PHE B 1 36 ? -1.229 -24.953 -0.447 1 98.88 36 PHE B N 1
ATOM 1450 C CA . PHE B 1 36 ? -0.233 -25.266 -1.466 1 98.88 36 PHE B CA 1
ATOM 1451 C C . PHE B 1 36 ? 1.167 -25.297 -0.863 1 98.88 36 PHE B C 1
ATOM 1453 O O . PHE B 1 36 ? 1.523 -24.422 -0.068 1 98.88 36 PHE B O 1
ATOM 1460 N N . ASP B 1 37 ? 1.894 -26.344 -1.22 1 98.5 37 ASP B N 1
ATOM 1461 C CA . ASP B 1 37 ? 3.344 -26.281 -1.073 1 98.5 37 ASP B CA 1
ATOM 1462 C C . ASP B 1 37 ? 4.008 -25.797 -2.363 1 98.5 37 ASP B C 1
ATOM 1464 O O . ASP B 1 37 ? 3.326 -25.547 -3.359 1 98.5 37 ASP B O 1
ATOM 1468 N N . LEU B 1 38 ? 5.289 -25.594 -2.33 1 98.12 38 LEU B N 1
ATOM 1469 C CA . LEU B 1 38 ? 6.004 -25.016 -3.461 1 98.12 38 LEU B CA 1
ATOM 1470 C C . LEU B 1 38 ? 5.855 -25.875 -4.707 1 98.12 38 LEU B C 1
ATOM 1472 O O . LEU B 1 38 ? 5.637 -25.359 -5.805 1 98.12 38 LEU B O 1
ATOM 1476 N N . ALA B 1 39 ? 5.988 -27.172 -4.59 1 97.56 39 ALA B N 1
ATOM 1477 C CA . ALA B 1 39 ? 5.918 -28.109 -5.715 1 97.56 39 ALA B CA 1
ATOM 1478 C C . ALA B 1 39 ? 4.562 -28.031 -6.406 1 97.56 39 ALA B C 1
ATOM 1480 O O . ALA B 1 39 ? 4.484 -28.062 -7.637 1 97.56 39 ALA B O 1
ATOM 1481 N N . MET B 1 40 ? 3.527 -27.938 -5.625 1 98 40 MET B N 1
ATOM 1482 C CA . MET B 1 40 ? 2.176 -27.828 -6.168 1 98 40 MET B CA 1
ATOM 1483 C C . MET B 1 40 ? 2.031 -26.562 -7.008 1 98 40 MET B C 1
ATOM 1485 O O . MET B 1 40 ? 1.43 -26.594 -8.086 1 98 40 MET B O 1
ATOM 1489 N N . LEU B 1 41 ? 2.559 -25.438 -6.52 1 98.56 41 LEU B N 1
ATOM 1490 C CA . LEU B 1 41 ? 2.479 -24.172 -7.254 1 98.56 41 LEU B CA 1
ATOM 1491 C C . LEU B 1 41 ? 3.246 -24.266 -8.57 1 98.56 41 LEU B C 1
ATOM 1493 O O . LEU B 1 41 ? 2.732 -23.875 -9.617 1 98.56 41 LEU B O 1
ATOM 1497 N N . GLU B 1 42 ? 4.387 -24.828 -8.555 1 98.06 42 GLU B N 1
ATOM 1498 C CA . GLU B 1 42 ? 5.238 -24.891 -9.734 1 98.06 42 GLU B CA 1
ATOM 1499 C C . GLU B 1 42 ? 4.59 -25.734 -10.836 1 98.06 42 GLU B C 1
ATOM 1501 O O . GLU B 1 42 ? 4.836 -25.516 -12.023 1 98.06 42 GLU B O 1
ATOM 1506 N N . LYS B 1 43 ? 3.771 -26.641 -10.438 1 96.94 43 LYS B N 1
ATOM 1507 C CA . LYS B 1 43 ? 3.105 -27.516 -11.398 1 96.94 43 LYS B CA 1
ATOM 1508 C C . LYS B 1 43 ? 2.146 -26.734 -12.289 1 96.94 43 LYS B C 1
ATOM 1510 O O . LYS B 1 43 ? 1.736 -27.219 -13.344 1 96.94 43 LYS B O 1
ATOM 1515 N N . LEU B 1 44 ? 1.812 -25.531 -11.844 1 97.06 44 LEU B N 1
ATOM 1516 C CA . LEU B 1 44 ? 0.884 -24.703 -12.609 1 97.06 44 LEU B CA 1
ATOM 1517 C C . LEU B 1 44 ? 1.573 -24.109 -13.828 1 97.06 44 LEU B C 1
ATOM 1519 O O . LEU B 1 44 ? 0.913 -23.547 -14.711 1 97.06 44 LEU B O 1
ATOM 1523 N N . GLY B 1 45 ? 2.951 -24.219 -13.891 1 98.06 45 GLY B N 1
ATOM 1524 C CA . GLY B 1 45 ? 3.713 -23.625 -14.969 1 98.06 45 GLY B CA 1
ATOM 1525 C C . GLY B 1 45 ? 4.289 -22.266 -14.617 1 98.06 45 GLY B C 1
ATOM 1526 O O . GLY B 1 45 ? 3.543 -21.312 -14.359 1 98.06 45 GLY B O 1
ATOM 1527 N N . MET B 1 46 ? 5.551 -22.188 -14.68 1 98.31 46 MET B N 1
ATOM 1528 C CA . MET B 1 46 ? 6.25 -20.969 -14.305 1 98.31 46 MET B CA 1
ATOM 1529 C C . MET B 1 46 ? 6.289 -19.984 -15.469 1 98.31 46 MET B C 1
ATOM 1531 O O . MET B 1 46 ? 6.391 -20.391 -16.625 1 98.31 46 MET B O 1
ATOM 1535 N N . LYS B 1 47 ? 6.129 -18.734 -15.148 1 98.75 47 LYS B N 1
ATOM 1536 C CA . LYS B 1 47 ? 6.328 -17.625 -16.078 1 98.75 47 LYS B CA 1
ATOM 1537 C C . LYS B 1 47 ? 7.344 -16.625 -15.531 1 98.75 47 LYS B C 1
ATOM 1539 O O . LYS B 1 47 ? 7.602 -16.594 -14.328 1 98.75 47 LYS B O 1
ATOM 1544 N N . THR B 1 48 ? 7.879 -15.875 -16.453 1 98.75 48 THR B N 1
ATOM 1545 C CA . THR B 1 48 ? 8.938 -14.938 -16.094 1 98.75 48 THR B CA 1
ATOM 1546 C C . THR B 1 48 ? 8.484 -13.5 -16.344 1 98.75 48 THR B C 1
ATOM 1548 O O . THR B 1 48 ? 7.859 -13.203 -17.359 1 98.75 48 THR B O 1
ATOM 1551 N N . ILE B 1 49 ? 8.734 -12.648 -15.375 1 98.75 49 ILE B N 1
ATOM 1552 C CA . ILE B 1 49 ? 8.625 -11.203 -15.531 1 98.75 49 ILE B CA 1
ATOM 1553 C C . ILE B 1 49 ? 9.977 -10.547 -15.258 1 98.75 49 ILE B C 1
ATOM 1555 O O . ILE B 1 49 ? 10.594 -10.797 -14.227 1 98.75 49 ILE B O 1
ATOM 1559 N N . GLU B 1 50 ? 10.453 -9.883 -16.203 1 98.56 50 GLU B N 1
ATOM 1560 C CA . GLU B 1 50 ? 11.594 -8.992 -15.984 1 98.56 50 GLU B CA 1
ATOM 1561 C C . GLU B 1 50 ? 11.148 -7.531 -15.922 1 98.56 50 GLU B C 1
ATOM 1563 O O . GLU B 1 50 ? 10.57 -7.012 -16.87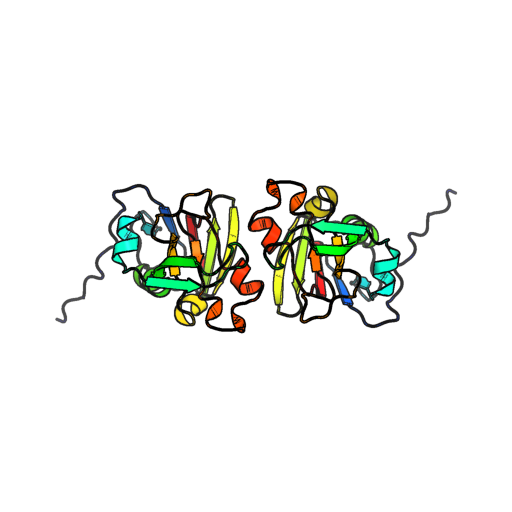5 1 98.56 50 GLU B O 1
ATOM 1568 N N . THR B 1 51 ? 11.375 -6.93 -14.828 1 98.5 51 THR B N 1
ATOM 1569 C CA . THR B 1 51 ? 10.836 -5.59 -14.641 1 98.5 51 THR B CA 1
ATOM 1570 C C . THR B 1 51 ? 11.68 -4.801 -13.641 1 98.5 51 THR B C 1
ATOM 1572 O O . THR B 1 51 ? 12.422 -5.383 -12.852 1 98.5 51 THR B O 1
ATOM 1575 N N . THR B 1 52 ? 11.688 -3.498 -13.695 1 97.06 52 THR B N 1
ATOM 1576 C CA . THR B 1 52 ? 12.148 -2.641 -12.609 1 97.06 52 THR B CA 1
ATOM 1577 C C . THR B 1 52 ? 11.117 -2.576 -11.492 1 97.06 52 THR B C 1
ATOM 1579 O O . THR B 1 52 ? 9.93 -2.842 -11.719 1 97.06 52 THR B O 1
ATOM 1582 N N . THR B 1 53 ? 11.57 -2.406 -10.273 1 96.12 53 THR B N 1
ATOM 1583 C CA . THR B 1 53 ? 10.727 -2.209 -9.102 1 96.12 53 THR B CA 1
ATOM 1584 C C . THR B 1 53 ? 11.203 -1.006 -8.289 1 96.12 53 THR B C 1
ATOM 1586 O O . THR B 1 53 ? 12.344 -0.559 -8.438 1 96.12 53 THR B O 1
ATOM 1589 N N . PRO B 1 54 ? 10.328 -0.495 -7.445 1 94.44 54 PRO B N 1
ATOM 1590 C CA . PRO B 1 54 ? 10.812 0.578 -6.57 1 94.44 54 PRO B CA 1
ATOM 1591 C C . PRO B 1 54 ? 11.789 0.081 -5.512 1 94.44 54 PRO B C 1
ATOM 1593 O O . PRO B 1 54 ? 12.477 0.885 -4.871 1 94.44 54 PRO B O 1
ATOM 1596 N N . TRP B 1 55 ? 11.922 -1.245 -5.344 1 92.94 55 TRP B N 1
ATOM 1597 C CA . TRP B 1 55 ? 12.562 -1.779 -4.152 1 92.94 55 TRP B CA 1
ATOM 1598 C C . TRP B 1 55 ? 13.945 -2.34 -4.48 1 92.94 55 TRP B C 1
ATOM 1600 O O . TRP B 1 55 ? 14.75 -2.592 -3.58 1 92.94 55 TRP B O 1
ATOM 1610 N N . TYR B 1 56 ? 14.188 -2.574 -5.754 1 92.5 56 TYR B N 1
ATOM 1611 C CA . TYR B 1 56 ? 15.469 -3.121 -6.18 1 92.5 56 TYR B CA 1
ATOM 1612 C C . TYR B 1 56 ? 16.125 -2.215 -7.211 1 92.5 56 TYR B C 1
ATOM 1614 O O . TYR B 1 56 ? 15.445 -1.492 -7.941 1 92.5 56 TYR B O 1
ATOM 1622 N N . THR B 1 57 ? 17.453 -2.285 -7.211 1 90.56 57 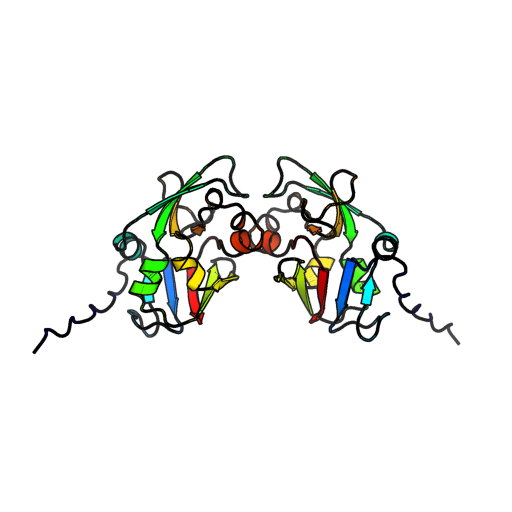THR B N 1
ATOM 1623 C CA . THR B 1 57 ? 18.188 -1.533 -8.219 1 90.56 57 THR B CA 1
ATOM 1624 C C . THR B 1 57 ? 18.219 -2.279 -9.547 1 90.56 57 THR B C 1
ATOM 1626 O O . THR B 1 57 ? 18.484 -3.479 -9.594 1 90.56 57 THR B O 1
ATOM 1629 N N . GLY B 1 58 ? 17.828 -1.585 -10.586 1 93 58 GLY B N 1
ATOM 1630 C CA . GLY B 1 58 ? 17.875 -2.172 -11.914 1 93 58 GLY B CA 1
ATOM 1631 C C . GLY B 1 58 ? 16.719 -3.123 -12.188 1 93 58 GLY B C 1
ATOM 1632 O O . GLY B 1 58 ? 15.758 -3.176 -11.422 1 93 58 GLY B O 1
ATOM 1633 N N . LYS B 1 59 ? 16.797 -3.76 -13.359 1 96.81 59 LYS B N 1
ATOM 1634 C CA . LYS B 1 59 ? 15.781 -4.746 -13.727 1 96.81 59 LYS B CA 1
ATOM 1635 C C . LYS B 1 59 ? 16.016 -6.07 -13 1 96.81 59 LYS B C 1
ATOM 1637 O O . LYS B 1 59 ? 17.156 -6.523 -12.875 1 96.81 59 LYS B O 1
ATOM 1642 N N . VAL B 1 60 ? 14.984 -6.668 -12.531 1 98 60 VAL B N 1
ATOM 1643 C CA . VAL B 1 60 ? 15.039 -7.926 -11.797 1 98 60 VAL B CA 1
ATOM 1644 C C . VAL B 1 60 ? 14.195 -8.984 -12.516 1 98 60 VAL B C 1
ATOM 1646 O O . VAL B 1 60 ? 13.133 -8.672 -13.055 1 98 60 VAL B O 1
ATOM 1649 N N . ARG B 1 61 ? 14.695 -10.18 -12.508 1 98.69 61 ARG B N 1
ATOM 1650 C CA . ARG B 1 61 ? 13.953 -11.305 -13.07 1 98.69 61 ARG B CA 1
ATOM 1651 C C . ARG B 1 61 ? 13.18 -12.047 -11.984 1 98.69 61 ARG B C 1
ATOM 1653 O O . ARG B 1 61 ? 13.766 -12.508 -11 1 98.69 61 ARG B O 1
ATOM 1660 N N . PHE B 1 62 ? 11.938 -12.172 -12.164 1 98.88 62 PHE B N 1
ATOM 1661 C CA . PHE B 1 62 ? 11.078 -12.953 -11.281 1 98.88 62 PHE B CA 1
ATOM 1662 C C . PHE B 1 62 ? 10.484 -14.148 -12.016 1 98.88 62 PHE B C 1
ATOM 1664 O O . PHE B 1 62 ? 10.023 -14.016 -13.148 1 98.88 62 PHE B O 1
ATOM 1671 N N . ASP B 1 63 ? 10.555 -15.242 -11.398 1 98.94 63 ASP B N 1
ATOM 1672 C CA . ASP B 1 63 ? 9.891 -16.438 -11.906 1 98.94 63 ASP B CA 1
ATOM 1673 C C . ASP B 1 63 ? 8.797 -16.906 -10.945 1 98.94 63 ASP B C 1
ATOM 1675 O O . ASP B 1 63 ? 9.023 -17 -9.734 1 98.94 63 ASP B O 1
ATOM 1679 N N . GLY B 1 64 ? 7.645 -17.141 -11.484 1 98.88 64 GLY B N 1
ATOM 1680 C CA . GLY B 1 64 ? 6.531 -17.578 -10.648 1 98.88 64 GLY B CA 1
ATOM 1681 C C . GLY B 1 64 ? 5.352 -18.078 -11.453 1 98.88 64 GLY B C 1
ATOM 1682 O O . GLY B 1 64 ? 5.488 -18.406 -12.633 1 98.88 64 GLY B O 1
ATOM 1683 N N . ILE B 1 65 ? 4.262 -18.328 -10.828 1 98.88 65 ILE B N 1
ATOM 1684 C CA . ILE B 1 65 ? 3.084 -18.891 -11.477 1 98.88 65 ILE B CA 1
ATOM 1685 C C . ILE B 1 65 ? 2.074 -17.797 -11.781 1 98.88 65 ILE B C 1
ATOM 1687 O O . ILE B 1 65 ? 1.916 -16.844 -11 1 98.88 65 ILE B O 1
ATOM 1691 N N . PRO B 1 66 ? 1.426 -17.844 -12.953 1 98.88 66 PRO B N 1
ATOM 1692 C CA . PRO B 1 66 ? 0.376 -16.859 -13.234 1 98.88 66 PRO B CA 1
ATOM 1693 C C . PRO B 1 66 ? -0.763 -16.922 -12.219 1 98.88 66 PRO B C 1
ATOM 1695 O O . PRO B 1 66 ? -1.287 -18 -11.93 1 98.88 66 PRO B O 1
ATOM 1698 N N . LEU B 1 67 ? -1.144 -15.789 -11.727 1 98.88 67 LEU B N 1
ATOM 1699 C CA . LEU B 1 67 ? -2.209 -15.766 -10.734 1 98.88 67 LEU B CA 1
ATOM 1700 C C . LEU B 1 67 ? -3.557 -16.094 -11.367 1 98.88 67 LEU B C 1
ATOM 1702 O O . LEU B 1 67 ? -4.445 -16.641 -10.711 1 98.88 67 LEU B O 1
ATOM 1706 N N . SER B 1 68 ? -3.703 -15.789 -12.664 1 98.81 68 SER B N 1
ATOM 1707 C CA . SER B 1 68 ? -4.922 -16.203 -13.359 1 98.81 68 SER B CA 1
ATOM 1708 C C . SER B 1 68 ? -5.105 -17.719 -13.312 1 98.81 68 SER B C 1
ATOM 1710 O O . SER B 1 68 ? -6.207 -18.203 -13.039 1 98.81 68 SER B O 1
ATOM 1712 N N . LYS B 1 69 ? -4.039 -18.469 -13.523 1 98.62 69 LYS B N 1
ATOM 1713 C CA . LYS B 1 69 ? -4.109 -19.922 -13.492 1 98.62 69 LYS B CA 1
ATOM 1714 C C . LYS B 1 69 ? -4.422 -20.422 -12.086 1 98.62 69 LYS B C 1
ATOM 1716 O O . LYS B 1 69 ? -5.16 -21.391 -11.914 1 98.62 69 LYS B O 1
ATOM 1721 N N . LEU B 1 70 ? -3.799 -19.781 -11.109 1 98.81 70 LEU B N 1
ATOM 1722 C CA . LEU B 1 70 ? -4.074 -20.172 -9.727 1 98.81 70 LEU B CA 1
ATOM 1723 C C . LEU B 1 70 ? -5.543 -19.953 -9.383 1 98.81 70 LEU B C 1
ATOM 1725 O O . LEU B 1 70 ? -6.168 -20.797 -8.742 1 98.81 70 LEU B O 1
ATOM 1729 N N . MET B 1 71 ? -6.078 -18.797 -9.828 1 98.75 71 MET B N 1
ATOM 1730 C CA . MET B 1 71 ? -7.492 -18.516 -9.586 1 98.75 71 MET B CA 1
ATOM 1731 C C . MET B 1 71 ? -8.375 -19.547 -10.273 1 98.75 71 MET B C 1
ATOM 1733 O O . MET B 1 71 ? -9.352 -20.016 -9.688 1 98.75 71 MET B O 1
ATOM 1737 N N . ASP B 1 72 ? -7.98 -19.906 -11.5 1 98.38 72 ASP B N 1
ATOM 1738 C CA . ASP B 1 72 ? -8.734 -20.922 -12.219 1 98.38 72 ASP B CA 1
ATOM 1739 C C . ASP B 1 72 ? -8.664 -22.266 -11.484 1 98.38 72 ASP B C 1
ATOM 1741 O O . ASP B 1 72 ? -9.68 -22.953 -11.352 1 98.38 72 ASP B O 1
ATOM 1745 N N . LEU B 1 73 ? -7.508 -22.578 -11.039 1 98.31 73 LEU B N 1
ATOM 1746 C CA . LEU B 1 73 ? -7.289 -23.875 -10.391 1 98.31 73 LEU B CA 1
ATOM 1747 C C . LEU B 1 73 ? -8.156 -24 -9.148 1 98.31 73 LEU B C 1
ATOM 1749 O O . LEU B 1 73 ? -8.766 -25.062 -8.922 1 98.31 73 LEU B O 1
ATOM 1753 N N . VAL B 1 74 ? -8.242 -22.891 -8.367 1 98.38 74 VAL B N 1
ATOM 1754 C CA . VAL B 1 74 ? -8.969 -23 -7.109 1 98.38 74 VAL B CA 1
ATOM 1755 C C . VAL B 1 74 ? -10.453 -22.75 -7.34 1 98.38 74 VAL B C 1
ATOM 1757 O O . VAL B 1 74 ? -11.258 -22.844 -6.414 1 98.38 74 VAL B O 1
ATOM 1760 N N . GLY B 1 75 ? -10.797 -22.422 -8.57 1 98.25 75 GLY B N 1
ATOM 1761 C CA . GLY B 1 75 ? -12.188 -22.125 -8.867 1 98.25 75 GLY B CA 1
ATOM 1762 C C . GLY B 1 75 ? -12.703 -20.875 -8.172 1 98.25 75 GLY B C 1
ATOM 1763 O O . GLY B 1 75 ? -13.773 -20.906 -7.559 1 98.25 75 GLY B O 1
ATOM 1764 N N . ALA B 1 76 ? -11.914 -19.797 -8.25 1 98.62 76 ALA B N 1
ATOM 1765 C CA . ALA B 1 76 ? -12.266 -18.547 -7.582 1 98.62 76 ALA B CA 1
ATOM 1766 C C . ALA B 1 76 ? -13.555 -17.969 -8.164 1 98.62 76 ALA B C 1
ATOM 1768 O O . ALA B 1 76 ? -13.703 -17.859 -9.383 1 98.62 76 ALA B O 1
ATOM 1769 N N . LYS B 1 77 ? -14.477 -17.516 -7.289 1 98.12 77 LYS B N 1
ATOM 1770 C CA . LYS B 1 77 ? -15.758 -16.969 -7.715 1 98.12 77 LYS B CA 1
ATOM 1771 C C . LYS B 1 77 ? -15.977 -15.57 -7.156 1 98.12 77 LYS B C 1
ATOM 1773 O O . LYS B 1 77 ? -17 -14.938 -7.434 1 98.12 77 LYS B O 1
ATOM 1778 N N . GLY B 1 78 ? -15.086 -15.078 -6.398 1 98.56 78 GLY B N 1
ATOM 1779 C CA . GLY B 1 78 ? -15.203 -13.734 -5.852 1 98.56 78 GLY B CA 1
ATOM 1780 C C . GLY B 1 78 ? -14.719 -12.664 -6.805 1 98.56 78 GLY B C 1
ATOM 1781 O O . GLY B 1 78 ? -14.328 -12.953 -7.938 1 98.56 78 GLY B O 1
ATOM 1782 N N . THR B 1 79 ? -14.805 -11.383 -6.402 1 98.75 79 THR B N 1
ATOM 1783 C CA . THR B 1 79 ? -14.414 -10.266 -7.246 1 98.75 79 THR B CA 1
ATOM 1784 C C . THR B 1 79 ? -13.109 -9.641 -6.742 1 98.75 79 THR B C 1
ATOM 1786 O O . THR B 1 79 ? -12.484 -8.852 -7.449 1 98.75 79 THR B O 1
ATOM 1789 N N . SER B 1 80 ? -12.75 -10.008 -5.488 1 98.88 80 SER B N 1
ATOM 1790 C CA . SER B 1 80 ? -11.508 -9.492 -4.922 1 98.88 80 SER B CA 1
ATOM 1791 C C . SER B 1 80 ? -10.789 -10.562 -4.102 1 98.88 80 SER B C 1
ATOM 1793 O O . SER B 1 80 ? -11.391 -11.555 -3.697 1 98.88 80 SER B O 1
ATOM 1795 N N . ALA B 1 81 ? -9.5 -10.391 -3.982 1 98.94 81 ALA B N 1
ATOM 1796 C CA . ALA B 1 81 ? -8.656 -11.203 -3.113 1 98.94 81 ALA B CA 1
ATOM 1797 C C . ALA B 1 81 ? -8.055 -10.359 -1.992 1 98.94 81 ALA B C 1
ATOM 1799 O O . ALA B 1 81 ? -7.344 -9.383 -2.252 1 98.94 81 ALA B O 1
ATOM 1800 N N . ARG B 1 82 ? -8.414 -10.641 -0.768 1 98.94 82 ARG B N 1
ATOM 1801 C CA . ARG B 1 82 ? -7.668 -10.109 0.368 1 98.94 82 ARG B CA 1
ATOM 1802 C C . ARG B 1 82 ? -6.391 -10.906 0.615 1 98.94 82 ARG B C 1
ATOM 1804 O O . ARG B 1 82 ? -6.453 -12.086 0.989 1 98.94 82 ARG B O 1
ATOM 1811 N N . VAL B 1 83 ? -5.254 -10.266 0.433 1 98.94 83 VAL B N 1
ATOM 1812 C CA . VAL B 1 83 ? -3.959 -10.938 0.5 1 98.94 83 VAL B CA 1
ATOM 1813 C C . VAL B 1 83 ? -3.268 -10.586 1.817 1 98.94 83 VAL B C 1
ATOM 1815 O O . VAL B 1 83 ? -3.189 -9.414 2.195 1 98.94 83 VAL B O 1
ATOM 1818 N N . LEU B 1 84 ? -2.814 -11.562 2.527 1 98.81 84 LEU B N 1
ATOM 1819 C CA . LEU B 1 84 ? -2.129 -11.375 3.801 1 98.81 84 LEU B CA 1
ATOM 1820 C C . LEU B 1 84 ? -0.691 -11.875 3.723 1 98.81 84 LEU B C 1
ATOM 1822 O O . LEU B 1 84 ? -0.432 -12.945 3.174 1 98.81 84 LEU B O 1
ATOM 1826 N N . ALA B 1 85 ? 0.212 -11.055 4.219 1 98.69 85 ALA B N 1
ATOM 1827 C CA . ALA B 1 85 ? 1.63 -11.406 4.277 1 98.69 85 ALA B CA 1
ATOM 1828 C C . ALA B 1 85 ? 2.01 -11.938 5.656 1 98.69 85 ALA B C 1
ATOM 1830 O O . ALA B 1 85 ? 1.182 -11.953 6.57 1 98.69 85 ALA B O 1
ATOM 1831 N N . LEU B 1 86 ? 3.238 -12.422 5.793 1 97.69 86 LEU B N 1
ATOM 1832 C CA . LEU B 1 86 ? 3.752 -13.008 7.027 1 97.69 86 LEU B CA 1
ATOM 1833 C C . LEU B 1 86 ? 3.809 -11.961 8.141 1 97.69 86 LEU B C 1
ATOM 1835 O O . LEU B 1 86 ? 3.736 -12.305 9.32 1 97.69 86 LEU B O 1
ATOM 1839 N N . ASN B 1 87 ? 3.916 -10.664 7.789 1 95.31 87 ASN B N 1
ATOM 1840 C CA . ASN B 1 87 ? 4.016 -9.594 8.773 1 95.31 87 ASN B CA 1
ATOM 1841 C C . ASN B 1 87 ? 2.676 -8.898 8.984 1 95.31 87 ASN B C 1
ATOM 1843 O O . ASN B 1 87 ? 2.633 -7.73 9.383 1 95.31 87 ASN B O 1
ATOM 1847 N N . ASP B 1 88 ? 1.609 -9.438 8.492 1 93.81 88 ASP B N 1
ATOM 1848 C CA . ASP B 1 88 ? 0.227 -9.008 8.68 1 93.81 88 ASP B CA 1
ATOM 1849 C C . ASP B 1 88 ? -0.126 -7.863 7.734 1 93.81 88 ASP B C 1
ATOM 1851 O O . ASP B 1 88 ? -1.182 -7.238 7.867 1 93.81 88 ASP B O 1
ATOM 1855 N N . TYR B 1 89 ? 0.87 -7.539 6.875 1 97.88 89 TYR B N 1
ATOM 1856 C CA . TYR B 1 89 ? 0.449 -6.656 5.789 1 97.88 89 TYR B CA 1
ATOM 1857 C C . TYR B 1 89 ? -0.748 -7.242 5.047 1 97.88 89 TYR B C 1
ATOM 1859 O O . TYR B 1 89 ? -0.789 -8.445 4.773 1 97.88 89 TYR B O 1
ATOM 1867 N N . THR B 1 90 ? -1.715 -6.379 4.801 1 98.31 90 THR B N 1
ATOM 1868 C CA . THR B 1 90 ? -2.914 -6.812 4.09 1 98.31 90 THR B CA 1
ATOM 1869 C C . THR B 1 90 ? -3.258 -5.84 2.967 1 98.31 90 THR B C 1
ATOM 1871 O O . THR B 1 90 ? -3.174 -4.621 3.145 1 98.31 90 THR B O 1
ATOM 1874 N N . THR B 1 91 ? -3.625 -6.383 1.827 1 98.5 91 THR B N 1
ATOM 1875 C CA . THR B 1 91 ? -4.102 -5.578 0.709 1 98.5 91 THR B CA 1
ATOM 1876 C C . THR B 1 91 ? -5.242 -6.281 -0.019 1 98.5 91 THR B C 1
ATOM 1878 O O . THR B 1 91 ? -5.453 -7.484 0.162 1 98.5 91 THR B O 1
ATOM 1881 N N . ILE B 1 92 ? -6 -5.5 -0.757 1 98.56 92 ILE B N 1
ATOM 1882 C CA . ILE B 1 92 ? -7.094 -6.035 -1.562 1 98.56 92 ILE B CA 1
ATOM 1883 C C . ILE B 1 92 ? -6.77 -5.871 -3.047 1 98.56 92 ILE B C 1
ATOM 1885 O O . ILE B 1 92 ? -6.422 -4.773 -3.494 1 98.56 92 ILE B O 1
ATOM 18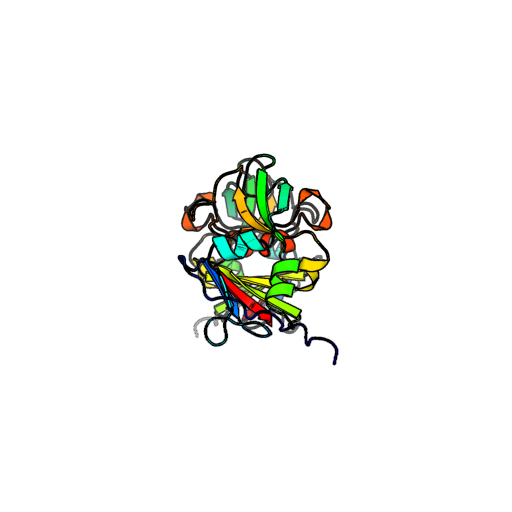89 N N . ILE B 1 93 ? -6.82 -6.977 -3.779 1 98.88 93 ILE B N 1
ATOM 1890 C CA . ILE B 1 93 ? -6.559 -6.977 -5.215 1 98.88 93 ILE B CA 1
ATOM 1891 C C . ILE B 1 93 ? -7.816 -7.406 -5.969 1 98.88 93 ILE B C 1
ATOM 1893 O O . ILE B 1 93 ? -8.391 -8.461 -5.68 1 98.88 93 ILE B O 1
ATOM 1897 N N . PRO B 1 94 ? -8.289 -6.57 -6.941 1 98.81 94 PRO B N 1
ATOM 1898 C CA . PRO B 1 94 ? -9.359 -7.082 -7.797 1 98.81 94 PRO B CA 1
ATOM 1899 C C . PRO B 1 94 ? -8.953 -8.336 -8.57 1 98.81 94 PRO B C 1
ATOM 1901 O O . PRO B 1 94 ? -7.883 -8.367 -9.18 1 98.81 94 PRO B O 1
ATOM 1904 N N . ILE B 1 95 ? -9.836 -9.344 -8.555 1 98.81 95 ILE B N 1
ATOM 1905 C CA . ILE B 1 95 ? -9.555 -10.586 -9.273 1 98.81 95 ILE B CA 1
ATOM 1906 C C . ILE B 1 95 ? -9.312 -10.281 -10.75 1 98.81 95 ILE B C 1
ATOM 1908 O O . ILE B 1 95 ? -8.477 -10.922 -11.391 1 98.81 95 ILE B O 1
ATOM 1912 N N . ASP B 1 96 ? -9.969 -9.281 -11.266 1 98.62 96 ASP B N 1
ATOM 1913 C CA . ASP B 1 96 ? -9.836 -8.898 -12.672 1 98.62 96 ASP B CA 1
ATOM 1914 C C . ASP B 1 96 ? -8.398 -8.531 -13.016 1 98.62 96 ASP B C 1
ATOM 1916 O O . ASP B 1 96 ? -7.973 -8.656 -14.164 1 98.62 96 ASP B O 1
ATOM 1920 N N . ASP B 1 97 ? -7.629 -7.996 -12.055 1 98.62 97 ASP B N 1
ATOM 1921 C CA . ASP B 1 97 ? -6.227 -7.668 -12.289 1 98.62 97 ASP B CA 1
ATOM 1922 C C . ASP B 1 97 ? -5.461 -8.875 -12.828 1 98.62 97 ASP B C 1
ATOM 1924 O O . ASP B 1 97 ? -4.609 -8.734 -13.703 1 98.62 97 ASP B O 1
ATOM 1928 N N . PHE B 1 98 ? -5.789 -10.078 -12.297 1 98.69 98 PHE B N 1
ATOM 1929 C CA . PHE B 1 98 ? -5.027 -11.281 -12.602 1 98.69 98 PHE B CA 1
ATOM 1930 C C . PHE B 1 98 ? -5.273 -11.727 -14.039 1 98.69 98 PHE B C 1
ATOM 1932 O O . PHE B 1 98 ? -4.496 -12.5 -14.594 1 98.69 98 PHE B O 1
ATOM 1939 N N . TYR B 1 99 ? -6.336 -11.211 -14.602 1 98.38 99 TYR B N 1
ATOM 1940 C CA . TYR B 1 99 ? -6.68 -11.602 -15.961 1 98.38 99 TYR B CA 1
ATOM 1941 C C . TYR B 1 99 ? -6.367 -10.477 -16.938 1 98.38 99 TYR B C 1
ATOM 1943 O O . TYR B 1 99 ? -6.164 -10.719 -18.141 1 98.38 99 TYR B O 1
ATOM 1951 N N . LYS B 1 100 ? -6.332 -9.273 -16.438 1 98.19 100 LYS B N 1
ATOM 1952 C CA . LYS B 1 100 ? -6.031 -8.102 -17.266 1 98.19 100 LYS B CA 1
ATOM 1953 C C . LYS B 1 100 ? -4.531 -7.973 -17.5 1 98.19 100 LYS B C 1
ATOM 1955 O O . LYS B 1 100 ? -4.102 -7.543 -18.578 1 98.19 100 LYS B O 1
ATOM 1960 N N . PHE B 1 101 ? -3.701 -8.242 -16.484 1 98.31 101 PHE B N 1
ATOM 1961 C CA . PHE B 1 101 ? -2.248 -8.156 -16.531 1 98.31 101 PHE B CA 1
ATOM 1962 C C . PHE B 1 101 ? -1.611 -9.516 -16.297 1 98.31 101 PHE B C 1
ATOM 1964 O O . PHE B 1 101 ? -2.211 -10.383 -15.656 1 98.31 101 PHE B O 1
ATOM 1971 N N . PRO B 1 102 ? -0.441 -9.727 -16.844 1 97.81 102 PRO B N 1
ATOM 1972 C CA . PRO B 1 102 ? 0.272 -10.969 -16.547 1 97.81 102 PRO B CA 1
ATOM 1973 C C . PRO B 1 102 ? 0.941 -10.945 -15.172 1 97.81 102 PRO B C 1
ATOM 1975 O O . PRO B 1 102 ? 2.168 -11.031 -15.078 1 97.81 102 PRO B O 1
ATOM 1978 N N . VAL B 1 103 ? 0.154 -10.945 -14.109 1 98.81 103 VAL B N 1
ATOM 1979 C CA . VAL B 1 103 ? 0.621 -10.922 -12.727 1 98.81 103 VAL B CA 1
ATOM 1980 C C . VAL B 1 103 ? 1.035 -12.32 -12.297 1 98.81 103 VAL B C 1
ATOM 1982 O O . VAL B 1 103 ? 0.342 -13.297 -12.586 1 98.81 103 VAL B O 1
ATOM 1985 N N . ILE B 1 104 ? 2.18 -12.383 -11.625 1 98.94 104 ILE B N 1
ATOM 1986 C CA . ILE B 1 104 ? 2.617 -13.695 -11.172 1 98.94 104 ILE B CA 1
ATOM 1987 C C . ILE B 1 104 ? 2.766 -13.703 -9.656 1 98.94 104 ILE B C 1
ATOM 1989 O O . ILE B 1 104 ? 2.951 -12.648 -9.039 1 98.94 104 ILE B O 1
ATOM 1993 N N . MET B 1 105 ? 2.529 -14.836 -9.078 1 98.94 105 MET B N 1
ATOM 1994 C CA . MET B 1 105 ? 3.105 -15.156 -7.773 1 98.94 105 MET B CA 1
ATOM 1995 C C . MET B 1 105 ? 4.551 -15.625 -7.918 1 98.94 105 MET B C 1
ATOM 1997 O O . MET B 1 105 ? 4.805 -16.781 -8.227 1 98.94 105 MET B O 1
ATOM 2001 N N . ALA B 1 106 ? 5.453 -14.758 -7.668 1 98.94 106 ALA B N 1
ATOM 2002 C CA . ALA B 1 106 ? 6.867 -15.062 -7.848 1 98.94 106 ALA B CA 1
ATOM 2003 C C . ALA B 1 106 ? 7.375 -15.984 -6.738 1 98.94 106 ALA B C 1
ATOM 2005 O O . ALA B 1 106 ? 7.039 -15.797 -5.566 1 98.94 106 ALA B O 1
ATOM 2006 N N . LEU B 1 107 ? 8.172 -16.938 -7.137 1 98.81 107 LEU B N 1
ATOM 2007 C CA . LEU B 1 107 ? 8.828 -17.875 -6.234 1 98.81 107 LEU B CA 1
ATOM 2008 C C . LEU B 1 107 ? 10.336 -17.656 -6.238 1 98.81 107 LEU B C 1
ATOM 2010 O O . LEU B 1 107 ? 11.008 -17.938 -5.238 1 98.81 107 LEU B O 1
ATOM 2014 N N . LYS B 1 108 ? 10.844 -17.172 -7.371 1 98.75 108 LYS B N 1
ATOM 2015 C CA . LYS B 1 108 ? 12.281 -16.984 -7.551 1 98.75 108 LYS B CA 1
ATOM 2016 C C . LYS B 1 108 ? 12.594 -15.555 -7.984 1 98.75 108 LYS B C 1
ATOM 2018 O O . LYS B 1 108 ? 11.812 -14.938 -8.703 1 98.75 108 LYS B O 1
ATOM 2023 N N . MET B 1 109 ? 13.672 -15.086 -7.559 1 98.56 109 MET B N 1
ATOM 2024 C CA . MET B 1 109 ? 14.281 -13.828 -7.984 1 98.56 109 MET B CA 1
ATOM 2025 C C . MET B 1 109 ? 15.695 -14.062 -8.508 1 98.56 109 MET B C 1
ATOM 2027 O O . MET B 1 109 ? 16.531 -14.633 -7.805 1 98.56 109 MET B O 1
ATOM 2031 N N . ASN B 1 110 ? 15.891 -13.742 -9.742 1 98.25 110 ASN B N 1
ATOM 2032 C CA . ASN B 1 110 ? 17.172 -13.945 -10.406 1 98.25 110 ASN B CA 1
ATOM 2033 C C . ASN B 1 110 ? 17.641 -15.391 -10.297 1 98.25 110 ASN B C 1
ATOM 2035 O O . ASN B 1 110 ? 18.797 -15.648 -9.945 1 98.25 110 ASN B O 1
ATOM 2039 N N . GLY B 1 111 ? 16.734 -16.219 -10.422 1 97.94 111 GLY B N 1
ATOM 2040 C CA . GLY B 1 111 ? 17.031 -17.641 -10.57 1 97.94 111 GLY B CA 1
ATOM 2041 C C . GLY B 1 111 ? 17.062 -18.391 -9.25 1 97.94 111 GLY B C 1
ATOM 2042 O O . GLY B 1 111 ? 17.172 -19.625 -9.234 1 97.94 111 GLY B O 1
ATOM 2043 N N . GLN B 1 112 ? 16.922 -17.703 -8.172 1 98.31 112 GLN B N 1
ATOM 2044 C CA . GLN B 1 112 ? 17 -18.328 -6.859 1 98.31 112 GLN B CA 1
ATOM 2045 C C . GLN B 1 112 ? 15.664 -18.203 -6.117 1 98.31 112 GLN B C 1
ATOM 2047 O O . GLN B 1 112 ? 15.008 -17.156 -6.188 1 98.31 112 GLN B O 1
ATOM 2052 N N . TYR B 1 113 ? 15.344 -19.25 -5.414 1 98.5 113 TYR B N 1
ATOM 2053 C CA . TYR B 1 113 ? 14.164 -19.172 -4.562 1 98.5 113 TYR B CA 1
ATOM 2054 C C . TYR B 1 113 ? 14.297 -18.047 -3.553 1 98.5 113 TYR B C 1
ATOM 2056 O O . TYR B 1 113 ? 15.359 -17.859 -2.949 1 98.5 113 TYR B O 1
ATOM 2064 N N . MET B 1 114 ? 13.203 -17.312 -3.393 1 98.25 114 MET B N 1
ATOM 2065 C CA . MET B 1 114 ? 13.266 -16.125 -2.553 1 98.25 114 MET B CA 1
ATOM 2066 C C . MET B 1 114 ? 13.172 -16.484 -1.076 1 98.25 114 MET B C 1
ATOM 2068 O O . MET B 1 114 ? 12.305 -17.266 -0.677 1 98.25 114 MET B O 1
ATOM 2072 N N . ARG B 1 115 ? 14.078 -15.938 -0.333 1 97.19 115 ARG B N 1
ATOM 2073 C CA . ARG B 1 115 ? 14.047 -16.062 1.121 1 97.19 115 ARG B CA 1
ATOM 2074 C C . ARG B 1 115 ? 13.125 -15.008 1.738 1 97.19 115 ARG B C 1
ATOM 2076 O O . ARG B 1 115 ? 12.797 -14.008 1.096 1 97.19 115 ARG B O 1
ATOM 2083 N N . ILE B 1 116 ? 12.742 -15.266 2.949 1 96.12 116 ILE B N 1
ATOM 2084 C CA . ILE B 1 116 ? 11.844 -14.359 3.656 1 96.12 116 ILE B CA 1
ATOM 2085 C C . ILE B 1 116 ? 12.438 -12.961 3.693 1 96.12 116 ILE B C 1
ATOM 2087 O O . ILE B 1 116 ? 11.742 -11.969 3.449 1 96.12 116 ILE B O 1
ATOM 2091 N N . ARG B 1 117 ? 13.688 -12.781 3.926 1 92.38 117 ARG B N 1
ATOM 2092 C CA . ARG B 1 117 ? 14.352 -11.484 4.047 1 92.38 117 ARG B CA 1
ATOM 2093 C C . ARG B 1 117 ? 14.383 -10.758 2.707 1 92.38 117 ARG B C 1
ATOM 2095 O O . ARG B 1 117 ? 14.578 -9.547 2.66 1 92.38 117 ARG B O 1
ATOM 2102 N N . ASP B 1 118 ? 14.164 -11.539 1.62 1 92.88 118 ASP B N 1
ATOM 2103 C CA . ASP B 1 118 ? 14.148 -10.969 0.277 1 92.88 118 ASP B CA 1
ATOM 2104 C C . ASP B 1 118 ? 12.727 -10.961 -0.295 1 92.88 118 ASP B C 1
ATOM 2106 O O . ASP B 1 118 ? 12.523 -11.305 -1.462 1 92.88 118 ASP B O 1
ATOM 2110 N N . LYS B 1 119 ? 11.805 -10.828 0.521 1 96.56 119 LYS B N 1
ATOM 2111 C CA . LYS B 1 119 ? 10.406 -10.617 0.144 1 96.56 119 LYS B CA 1
ATOM 2112 C C . LYS B 1 119 ? 9.734 -11.938 -0.242 1 96.56 119 LYS B C 1
ATOM 2114 O O . LYS B 1 119 ? 8.641 -11.938 -0.806 1 96.56 119 LYS B O 1
ATOM 2119 N N . GLY B 1 120 ? 10.375 -13.055 -0.008 1 97.81 120 GLY B N 1
ATOM 2120 C CA . GLY B 1 120 ? 9.812 -14.375 -0.232 1 97.81 120 GLY B CA 1
ATOM 2121 C C . GLY B 1 120 ? 9.086 -14.93 0.98 1 97.81 120 GLY B C 1
ATOM 2122 O O . GLY B 1 120 ? 8.922 -14.234 1.982 1 97.81 120 GLY B O 1
ATOM 2123 N N . PRO B 1 121 ? 8.547 -16.188 0.816 1 98.38 121 PRO B N 1
ATOM 2124 C CA . PRO B 1 121 ? 8.734 -17.141 -0.283 1 98.38 121 PRO B CA 1
ATOM 2125 C C . PRO B 1 121 ? 7.859 -16.812 -1.493 1 98.38 121 PRO B C 1
ATOM 2127 O O . PRO B 1 121 ? 8.094 -17.344 -2.582 1 98.38 121 PRO B O 1
ATOM 2130 N N . LEU B 1 122 ? 6.859 -16.062 -1.25 1 98.88 122 LEU B N 1
ATOM 2131 C CA . LEU B 1 122 ? 5.945 -15.703 -2.328 1 98.88 122 LEU B CA 1
ATOM 2132 C C . LEU B 1 122 ? 5.801 -14.188 -2.434 1 98.88 122 LEU B C 1
ATOM 2134 O O . LEU B 1 122 ? 5.645 -13.5 -1.419 1 98.88 122 LEU B O 1
ATOM 2138 N N . PHE B 1 123 ? 5.914 -13.656 -3.604 1 98.88 123 PHE B N 1
ATOM 2139 C CA . PHE B 1 123 ? 5.855 -12.234 -3.904 1 98.88 123 PHE B CA 1
ATOM 2140 C C . PHE B 1 123 ? 4.965 -11.969 -5.113 1 98.88 123 PHE B C 1
ATOM 2142 O O . PHE B 1 123 ? 5.195 -12.523 -6.191 1 98.88 123 PHE B O 1
ATOM 2149 N N . 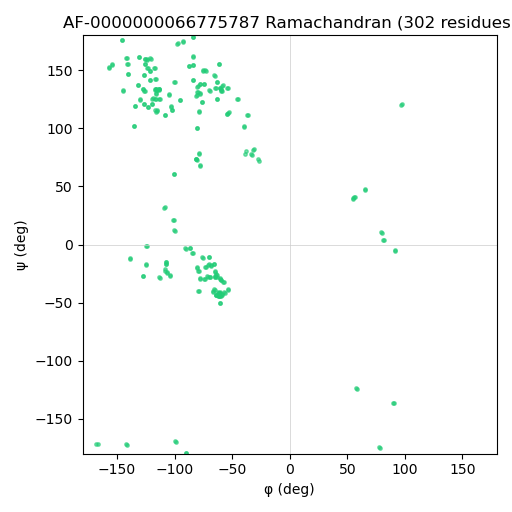ILE B 1 124 ? 3.867 -11.195 -4.949 1 98.94 124 ILE B N 1
ATOM 2150 C CA . ILE B 1 124 ? 3.025 -10.852 -6.086 1 98.94 124 ILE B CA 1
ATOM 2151 C C . ILE B 1 124 ? 3.705 -9.766 -6.922 1 98.94 124 ILE B C 1
ATOM 2153 O O . ILE B 1 124 ? 4.02 -8.688 -6.418 1 98.94 124 ILE B O 1
ATOM 2157 N N . VAL B 1 125 ? 3.912 -10.062 -8.18 1 98.88 125 VAL B N 1
ATOM 2158 C CA . VAL B 1 125 ? 4.672 -9.141 -9.023 1 98.88 125 VAL B CA 1
ATOM 2159 C C . VAL B 1 125 ? 3.865 -8.812 -10.281 1 98.88 125 VAL B C 1
ATOM 2161 O O . VAL B 1 125 ? 3.406 -9.711 -10.984 1 98.88 125 VAL B O 1
ATOM 2164 N N . TYR B 1 126 ? 3.584 -7.504 -10.461 1 98.81 126 TYR B N 1
ATOM 2165 C CA . TYR B 1 126 ? 3.061 -6.973 -11.719 1 98.81 126 TYR B CA 1
ATOM 2166 C C . TYR B 1 126 ? 4.188 -6.691 -12.703 1 98.81 126 TYR B C 1
ATOM 2168 O O . TYR B 1 126 ? 5.344 -6.523 -12.305 1 98.81 126 TYR B O 1
ATOM 2176 N N . PRO B 1 127 ? 3.926 -6.699 -13.977 1 98.56 127 PRO B N 1
ATOM 2177 C CA . PRO B 1 127 ? 4.922 -6.242 -14.945 1 98.56 127 PRO B CA 1
ATOM 2178 C C . PRO B 1 127 ? 4.996 -4.719 -15.039 1 98.56 127 PRO B C 1
ATOM 2180 O O . PRO B 1 127 ? 4.547 -4.137 -16.031 1 98.56 127 PRO B O 1
ATOM 2183 N N . TYR B 1 128 ? 5.637 -4.078 -14.109 1 98 128 TYR B N 1
ATOM 2184 C CA . TYR B 1 128 ? 5.57 -2.637 -13.898 1 98 128 TYR B CA 1
ATOM 2185 C C . TYR B 1 128 ? 6.051 -1.875 -15.125 1 98 128 TYR B C 1
ATOM 2187 O O . TYR B 1 128 ? 5.57 -0.774 -15.406 1 98 128 TYR B O 1
ATOM 2195 N N . ASP B 1 129 ? 6.949 -2.5 -15.875 1 97.69 129 ASP B N 1
ATOM 2196 C CA . ASP B 1 129 ? 7.551 -1.813 -17.016 1 97.69 129 ASP B CA 1
ATOM 2197 C C . ASP B 1 129 ? 6.672 -1.93 -18.25 1 97.69 129 ASP B C 1
ATOM 2199 O O . ASP B 1 129 ? 6.938 -1.288 -19.266 1 97.69 129 ASP B O 1
ATOM 2203 N N . SER B 1 130 ? 5.641 -2.719 -18.156 1 97.12 130 SER B N 1
ATOM 2204 C CA . SER B 1 130 ? 4.859 -3.018 -19.359 1 97.12 130 SER B CA 1
ATOM 2205 C C . SER B 1 130 ? 3.908 -1.872 -19.688 1 97.12 130 SER B C 1
ATOM 2207 O O . SER B 1 130 ? 3.439 -1.761 -20.828 1 97.12 130 SER B O 1
ATOM 2209 N N . SER B 1 131 ? 3.541 -1.033 -18.75 1 96.06 131 SER B N 1
ATOM 2210 C CA . SER B 1 131 ? 2.693 0.133 -18.969 1 96.06 131 SER B CA 1
ATOM 2211 C C . SER B 1 131 ? 2.895 1.18 -17.875 1 96.06 131 SER B C 1
ATOM 2213 O O . SER B 1 131 ? 3.15 0.836 -16.719 1 96.06 131 SER B O 1
ATOM 2215 N N . ALA B 1 132 ? 2.67 2.396 -18.25 1 93.75 132 ALA B N 1
ATOM 2216 C CA . ALA B 1 132 ? 2.809 3.5 -17.297 1 93.75 132 ALA B CA 1
ATOM 2217 C C . ALA B 1 132 ? 1.777 3.396 -16.172 1 93.75 132 ALA B C 1
ATOM 2219 O O . ALA B 1 132 ? 2.049 3.779 -15.039 1 93.75 132 ALA B O 1
ATOM 2220 N N . GLU B 1 133 ? 0.649 2.762 -16.531 1 94.44 133 GLU B N 1
ATOM 2221 C CA . GLU B 1 133 ? -0.454 2.664 -15.578 1 94.44 133 GLU B CA 1
ATOM 2222 C C . GLU B 1 133 ? -0.063 1.828 -14.367 1 94.44 133 GLU B C 1
ATOM 2224 O O . GLU B 1 133 ? -0.634 1.988 -13.281 1 94.44 133 GLU B O 1
ATOM 2229 N N . LEU B 1 134 ? 0.928 0.975 -14.586 1 97.06 134 LEU B N 1
ATOM 2230 C CA . LEU B 1 134 ? 1.286 0.034 -13.531 1 97.06 134 LEU B CA 1
ATOM 2231 C C . LEU B 1 134 ? 2.359 0.621 -12.617 1 97.06 134 LEU B C 1
ATOM 2233 O O . LEU B 1 134 ? 2.734 0.006 -11.617 1 97.06 134 LEU B O 1
ATOM 2237 N N . GLN B 1 135 ? 2.83 1.851 -12.984 1 93.81 135 GLN B N 1
ATOM 2238 C CA . GLN B 1 135 ? 3.885 2.498 -12.211 1 93.81 135 GLN B CA 1
ATOM 2239 C C . GLN B 1 135 ? 3.307 3.553 -11.273 1 93.81 135 GLN B C 1
ATOM 2241 O O . GLN B 1 135 ? 3.674 4.727 -11.344 1 93.81 135 GLN B O 1
ATOM 2246 N N . ASN B 1 136 ? 2.457 3.068 -10.383 1 94.69 136 ASN B N 1
ATOM 2247 C CA . ASN B 1 136 ? 1.86 3.951 -9.383 1 94.69 136 ASN B CA 1
ATOM 2248 C C . ASN B 1 136 ? 1.645 3.23 -8.055 1 94.69 136 ASN B C 1
ATOM 2250 O O . ASN B 1 136 ? 1.89 2.027 -7.953 1 94.69 136 ASN B O 1
ATOM 2254 N N . GLN B 1 137 ? 1.195 3.977 -7.09 1 96 137 GLN B N 1
ATOM 2255 C CA . GLN B 1 137 ? 1.174 3.471 -5.723 1 96 137 GLN B CA 1
ATOM 2256 C C . GLN B 1 137 ? 0.14 2.359 -5.562 1 96 137 GLN B C 1
ATOM 2258 O O . GLN B 1 137 ? 0.325 1.444 -4.758 1 96 137 GLN B O 1
ATOM 2263 N N . ILE B 1 138 ? -0.949 2.371 -6.379 1 97.44 138 ILE B N 1
ATOM 2264 C CA . ILE B 1 138 ? -2.002 1.365 -6.293 1 97.44 138 ILE B CA 1
ATOM 2265 C C . ILE B 1 138 ? -1.417 -0.018 -6.57 1 97.44 138 ILE B C 1
ATOM 2267 O O . ILE B 1 138 ? -1.543 -0.929 -5.75 1 97.44 138 ILE B O 1
ATOM 2271 N N . TYR B 1 139 ? -0.689 -0.153 -7.629 1 98 139 TYR B N 1
ATOM 2272 C CA . TYR B 1 139 ? -0.174 -1.459 -8.023 1 98 139 TYR B CA 1
ATOM 2273 C C . TYR B 1 139 ? 1.037 -1.846 -7.184 1 98 139 TYR B C 1
ATOM 2275 O O . TYR B 1 139 ? 1.252 -3.025 -6.898 1 98 139 TYR B O 1
ATOM 2283 N N . TYR B 1 140 ? 1.805 -0.875 -6.715 1 97.88 140 TYR B N 1
ATOM 2284 C CA . TYR B 1 140 ? 2.9 -1.173 -5.801 1 97.88 140 TYR B CA 1
ATOM 2285 C C . TYR B 1 140 ? 2.375 -1.718 -4.477 1 97.88 140 TYR B C 1
ATOM 2287 O O . TYR B 1 140 ? 2.93 -2.672 -3.928 1 97.88 140 TYR B O 1
ATOM 2295 N N . SER B 1 141 ? 1.267 -1.161 -4.008 1 97.94 141 SER B N 1
ATOM 2296 C CA . SER B 1 141 ? 0.688 -1.609 -2.746 1 97.94 141 SER B CA 1
ATOM 2297 C C . SER B 1 141 ? 0.007 -2.965 -2.9 1 97.94 141 SER B C 1
ATOM 2299 O O . SER B 1 141 ? -0.06 -3.744 -1.946 1 97.94 141 SER B O 1
ATOM 2301 N N . ARG B 1 142 ? -0.489 -3.236 -4.09 1 98.56 142 ARG B N 1
ATOM 2302 C CA . ARG B 1 142 ? -1.104 -4.531 -4.367 1 98.56 142 ARG B CA 1
ATOM 2303 C C . ARG B 1 142 ? -0.049 -5.625 -4.48 1 98.56 142 ARG B C 1
ATOM 2305 O O . ARG B 1 142 ? -0.362 -6.812 -4.355 1 98.56 142 ARG B O 1
ATOM 2312 N N . SER B 1 143 ? 1.18 -5.266 -4.703 1 98.5 143 SER B N 1
ATOM 2313 C C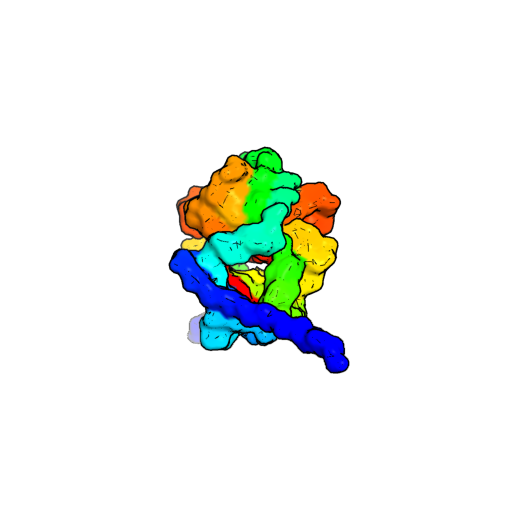A . SER B 1 143 ? 2.291 -6.199 -4.848 1 98.5 143 SER B CA 1
ATOM 2314 C C . SER B 1 143 ? 2.807 -6.66 -3.486 1 98.5 143 SER B C 1
ATOM 2316 O O . SER B 1 143 ? 3.924 -6.316 -3.094 1 98.5 143 SER B O 1
ATOM 2318 N N . ALA B 1 144 ? 2.033 -7.535 -2.818 1 98.69 144 ALA B N 1
ATOM 2319 C CA . ALA B 1 144 ? 2.336 -7.98 -1.462 1 98.69 144 ALA B CA 1
ATOM 2320 C C . ALA B 1 144 ? 3.566 -8.883 -1.443 1 98.69 144 ALA B C 1
ATOM 2322 O O . ALA B 1 144 ? 3.691 -9.789 -2.27 1 98.69 144 ALA B O 1
ATOM 2323 N N . TRP B 1 145 ? 4.473 -8.586 -0.507 1 98.06 145 TRP B N 1
ATOM 2324 C CA . TRP B 1 145 ? 5.598 -9.453 -0.197 1 98.06 145 TRP B CA 1
ATOM 2325 C C . TRP B 1 145 ? 5.215 -10.492 0.854 1 98.06 145 TRP B C 1
ATOM 2327 O O . TRP B 1 145 ? 4.312 -10.258 1.661 1 98.06 145 TRP B O 1
ATOM 2337 N N . GLN B 1 146 ? 5.969 -11.695 0.798 1 98.62 146 GLN B N 1
ATOM 2338 C CA . GLN B 1 146 ? 5.852 -12.727 1.824 1 98.62 146 GLN B CA 1
ATOM 2339 C C . GLN B 1 146 ? 4.402 -13.188 1.978 1 98.62 146 GLN B C 1
ATOM 2341 O O . GLN B 1 146 ? 3.916 -13.359 3.098 1 98.62 146 GLN B O 1
ATOM 2346 N N . VAL B 1 147 ? 3.732 -13.336 0.832 1 98.88 147 VAL B N 1
ATOM 2347 C CA . VAL B 1 147 ? 2.328 -13.734 0.828 1 98.88 147 VAL B CA 1
ATOM 2348 C C . VAL B 1 147 ? 2.178 -15.102 1.49 1 98.88 147 VAL B C 1
ATOM 2350 O O . VAL B 1 147 ? 2.961 -16.016 1.224 1 98.88 147 VAL B O 1
ATOM 2353 N N . SER B 1 148 ? 1.143 -15.18 2.377 1 98.81 148 SER B N 1
ATOM 2354 C CA . SER B 1 148 ? 0.903 -16.453 3.039 1 98.81 148 SER B CA 1
ATOM 2355 C C . SER B 1 148 ? -0.547 -16.906 2.879 1 98.81 148 SER B C 1
ATOM 2357 O O . SER B 1 148 ? -0.847 -18.094 2.939 1 98.81 148 SER B O 1
ATOM 2359 N N . LYS B 1 149 ? -1.443 -15.945 2.719 1 98.94 149 LYS B N 1
ATOM 2360 C CA . LYS B 1 149 ? -2.865 -16.25 2.604 1 98.94 149 LYS B CA 1
ATOM 2361 C C . LYS B 1 149 ? -3.539 -15.367 1.562 1 98.94 149 LYS B C 1
ATOM 2363 O O . LYS B 1 149 ? -3.154 -14.211 1.385 1 98.94 149 LYS B O 1
ATOM 2368 N N . MET B 1 150 ? -4.5 -15.875 0.891 1 98.94 150 MET B N 1
ATOM 2369 C CA . MET B 1 150 ? -5.441 -15.133 0.054 1 98.94 150 MET B CA 1
ATOM 2370 C C . MET B 1 150 ? -6.879 -15.523 0.375 1 98.94 150 MET B C 1
ATOM 2372 O O . MET B 1 150 ? -7.215 -16.703 0.403 1 98.94 150 MET B O 1
ATOM 2376 N N . ILE B 1 151 ? -7.672 -14.586 0.692 1 98.94 151 ILE B N 1
ATOM 2377 C CA . ILE B 1 151 ? -9.094 -14.82 0.919 1 98.94 151 ILE B CA 1
ATOM 2378 C C . ILE B 1 151 ? -9.898 -14.234 -0.238 1 98.94 151 ILE B C 1
ATOM 2380 O O . ILE B 1 151 ? -9.953 -13.016 -0.417 1 98.94 151 ILE B O 1
ATOM 2384 N N . ILE B 1 152 ? -10.469 -15.07 -1.002 1 98.94 152 ILE B N 1
ATOM 2385 C CA . ILE B 1 152 ? -11.281 -14.664 -2.143 1 98.94 152 ILE B CA 1
ATOM 2386 C C . ILE B 1 152 ? -12.656 -14.203 -1.659 1 98.94 152 ILE B C 1
ATOM 2388 O O . ILE B 1 152 ? -13.344 -14.938 -0.938 1 98.94 152 ILE B O 1
ATOM 2392 N N . GLU B 1 153 ? -13.023 -13.031 -2.121 1 98.69 153 GLU B N 1
ATOM 2393 C CA . GLU B 1 153 ? -14.234 -12.422 -1.577 1 98.69 153 GLU B CA 1
ATOM 2394 C C . GLU B 1 153 ? -15.18 -11.984 -2.691 1 98.69 153 GLU B C 1
ATOM 2396 O O . GLU B 1 153 ? -14.734 -11.648 -3.793 1 98.69 153 GLU B O 1
#

Radius of gyration: 22.55 Å; Cα contacts (8 Å, |Δi|>4): 679; chains: 2; bounding box: 42×73×58 Å

Nearest PDB structures (foldseek):
  7rkb-assembly1_A  TM=9.969E-01  e=4.917E-29  Klebsiella pneumoniae subsp. pneumoniae SA1
  7kou-assembly3_C  TM=9.798E-01  e=2.851E-21  Agrobacterium fabrum str. C58
  7kp2-assembly1_A  TM=8.953E-01  e=3.861E-14  Vibrio cholerae O1 biovar El Tor str. N16961
  7kom-assembly1_A  TM=9.117E-01  e=1.082E-13  Vibrio vulnificus CMCP6
  6hiy-assembly1_DA  TM=2.937E-01  e=1.019E+00  Trypanosoma brucei brucei

Secondary structure (DSSP, 8-state):
----------PPPSS-EEEEEEES-S--SBTTBEEEEHHHHHTT--EEEEEE-SSSSSEEEEEEEEHHHHHHHHT--SSEEEEEETT--EEEEEHHHHHHS--EEEEEETTEEPPGGGT-S-EEE--GGG-GGGSSHHHHHHS-BSEEEEEE-/----------PPPSS-EEEEEEES-S--SBTTBEEEEHHHHHTT--EEEEEE-SSSSSEEEEEEEEHHHHHHHHT--SSEEEEEETT--EEEEEHHHHHHS--EEEEEETTEEPPGGGT-S-EEE--GGG-GGGSSHHHHHHS-BSEEEEEE-

Sequence (306 aa):
MLPSAYAEKLPAPTGKPVLTISGKIGNMNVGDKAVFDLAMLEKLGMKTIETTTPWYTGKVRFDGIPLSKLMDLVGAKGTSARVLALNDYTTIIPIDDFYKFPVIMALKMNGQYMRIRDKGPLFIVYPYDSSAELQNQIYYSRSAWQVSKMIIEMLPSAYAEKLPAPTGKPVLTISGKIGNMNVGDKAVFDLAMLEKLGMKTIETTTPWYTGKVRFDGIPLSKLMDLVGAKGTSARVLALNDYTTIIPIDDFYKFPVIMALKMNGQYMRIRDKGPLFIVYPYDSSAELQNQIYYSRSAWQVSKMIIE

Solvent-accessible surface area (backbone atoms only — not comparable to full-atom values): 16046 Å² total; per-residue (Å²): 129,75,78,72,75,69,75,76,73,50,68,62,56,88,59,69,74,53,37,37,38,33,63,40,53,69,41,43,44,51,83,81,22,30,49,30,12,66,70,62,49,54,72,72,42,70,45,78,46,74,25,53,52,57,84,49,86,58,72,44,44,33,34,17,25,44,40,42,57,52,38,58,66,29,38,59,70,40,60,32,30,43,37,30,22,78,83,67,42,70,38,71,39,54,47,62,51,32,71,75,40,87,26,24,44,22,39,22,49,71,87,35,74,30,45,60,94,66,40,12,55,25,24,40,42,67,53,30,71,78,41,76,84,46,68,41,69,63,52,55,50,51,35,40,47,19,39,38,37,33,36,28,68,128,79,78,72,74,70,75,76,73,50,67,63,56,87,60,70,73,54,38,38,37,32,64,40,52,70,40,43,44,51,83,80,23,30,47,31,12,66,69,63,50,53,71,73,43,71,45,78,45,74,26,53,52,57,84,50,86,60,71,43,43,32,34,17,26,45,40,41,57,51,39,58,66,29,38,58,69,40,60,30,30,42,36,31,22,79,83,66,43,70,38,73,39,54,47,62,51,31,72,75,40,86,27,23,42,21,39,22,50,72,87,35,75,31,45,62,94,67,38,12,54,25,24,39,42,67,53,28,70,79,39,76,84,45,66,41,68,63,53,56,49,52,36,42,46,20,39,38,35,33,37,27,69

InterPro domains:
  IPR000572 Oxidoreductase, molybdopterin-binding domain [PF00174] (51-127)
  IPR036374 Oxidoreductase, molybdopterin-binding domain superfamily [G3DSA:3.90.420.10] (8-132)
  IPR036374 Oxidoreductase, molybdopterin-binding domain superfamily [SSF56524] (19-151)